Protein AF-Q2UE28-F1 (afdb_monomer_lite)

Sequence (197 aa):
MECALPCVESVFESAHPFQEPNFELSREITLSEAFQKLFEEESSRASSPSTSGSTVAETLAKLTILDTFMLIHLLYAFINTHMTLLATILPKSRVPHSQQLRNSRASSINSAIPEDSTLASIRIALSRWHDHWTRLRSTTSSHDWAAMGFYKNGYHFWLVSQLLITKKESVDVVMRMEVKCEDKLEQLKVLLKDDNE

Structure (mmCIF, N/CA/C/O backbone):
data_AF-Q2UE28-F1
#
_entry.id   AF-Q2UE28-F1
#
loop_
_atom_site.group_PDB
_atom_site.id
_atom_site.type_symbol
_atom_site.label_atom_id
_atom_site.label_alt_id
_atom_site.label_comp_id
_atom_site.label_asym_id
_atom_site.label_entity_id
_atom_site.label_seq_id
_atom_site.pdbx_PDB_ins_code
_atom_site.Cartn_x
_atom_site.Cartn_y
_atom_site.Cartn_z
_atom_site.occupancy
_atom_site.B_iso_or_equiv
_atom_site.auth_seq_id
_atom_site.auth_comp_id
_atom_site.auth_asym_id
_atom_site.auth_atom_id
_atom_site.pdbx_PDB_model_num
ATOM 1 N N . MET A 1 1 ? -27.127 -23.452 36.149 1.00 40.69 1 MET A N 1
ATOM 2 C CA . MET A 1 1 ? -26.887 -22.716 34.893 1.00 40.69 1 MET A CA 1
ATOM 3 C C . MET A 1 1 ? -27.873 -23.261 33.885 1.00 40.69 1 MET A C 1
ATOM 5 O O . MET A 1 1 ? -27.681 -24.369 33.404 1.00 40.69 1 MET A O 1
ATOM 9 N N . GLU A 1 2 ? -28.980 -22.558 33.680 1.00 47.16 2 GLU A N 1
ATOM 10 C CA . GLU A 1 2 ? -29.958 -22.907 32.651 1.00 47.16 2 GLU A CA 1
ATOM 11 C C . GLU A 1 2 ? -29.434 -22.358 31.325 1.00 47.16 2 GLU A C 1
ATOM 13 O O . GLU A 1 2 ? -29.509 -21.163 31.058 1.00 47.16 2 GLU A O 1
ATOM 18 N N . CYS A 1 3 ? -28.807 -23.219 30.527 1.00 53.66 3 CYS A N 1
ATOM 19 C CA . CYS A 1 3 ? -28.441 -22.874 29.161 1.00 53.66 3 CYS A CA 1
ATOM 20 C C . CYS A 1 3 ? -29.710 -22.970 28.311 1.00 53.66 3 CYS A C 1
ATOM 22 O O . CYS A 1 3 ? -30.090 -24.064 27.891 1.00 53.66 3 CYS A O 1
ATOM 24 N N . ALA A 1 4 ? -30.391 -21.840 28.115 1.00 62.81 4 ALA A N 1
ATOM 25 C CA . ALA A 1 4 ? -31.499 -21.750 27.172 1.00 62.81 4 ALA A CA 1
ATOM 26 C C . ALA A 1 4 ? -31.020 -22.156 25.767 1.00 62.81 4 ALA A C 1
ATOM 28 O O . ALA A 1 4 ? -29.890 -21.861 25.370 1.00 62.81 4 ALA A O 1
ATOM 29 N N . LEU A 1 5 ? -31.872 -22.872 25.031 1.00 65.06 5 LEU A N 1
ATOM 30 C CA . LEU A 1 5 ? -31.588 -23.260 23.652 1.00 65.06 5 LEU A CA 1
ATOM 31 C C . LEU A 1 5 ? -31.443 -21.995 22.789 1.00 65.06 5 LEU A C 1
ATOM 33 O O . LEU A 1 5 ? -32.211 -21.054 22.995 1.00 65.06 5 LEU A O 1
ATOM 37 N N . PRO A 1 6 ? -30.498 -21.956 21.832 1.00 59.84 6 PRO A N 1
ATOM 38 C CA . PRO A 1 6 ? -30.327 -20.803 20.955 1.00 59.84 6 PRO A CA 1
ATOM 39 C C . PRO A 1 6 ? -31.641 -20.518 20.215 1.00 59.84 6 PRO A C 1
ATOM 41 O O . PRO A 1 6 ? -32.136 -21.362 19.466 1.00 59.84 6 PRO A O 1
ATOM 44 N N . CYS A 1 7 ? -32.226 -19.350 20.479 1.00 65.25 7 CYS A N 1
ATOM 45 C CA . CYS A 1 7 ? -33.467 -18.884 19.872 1.00 65.25 7 CYS A CA 1
ATOM 46 C C . CYS A 1 7 ? -33.164 -17.845 18.788 1.00 65.25 7 CYS A C 1
ATOM 48 O O . CYS A 1 7 ? -32.073 -17.281 18.727 1.00 65.25 7 CYS A O 1
ATOM 50 N N . VAL A 1 8 ? -34.115 -17.596 17.892 1.00 65.38 8 VAL A N 1
ATOM 51 C CA . VAL A 1 8 ? -33.901 -16.673 16.764 1.00 65.38 8 VAL A CA 1
ATOM 52 C C . VAL A 1 8 ? -33.646 -15.250 17.268 1.00 65.38 8 VAL A C 1
ATOM 54 O O . VAL A 1 8 ? -32.882 -14.504 16.661 1.00 65.38 8 VAL A O 1
ATOM 57 N N . GLU A 1 9 ? -34.217 -14.899 18.421 1.00 64.25 9 GLU A N 1
ATOM 58 C CA . GLU A 1 9 ? -34.002 -13.625 19.099 1.00 64.25 9 GLU A CA 1
ATOM 59 C C . GLU A 1 9 ? -32.542 -13.427 19.531 1.00 64.25 9 GLU A C 1
ATOM 61 O O . GLU A 1 9 ? -32.061 -12.301 19.451 1.00 64.25 9 GLU A O 1
ATOM 66 N N . SER A 1 10 ? -31.778 -14.483 19.850 1.00 64.31 10 SER A N 1
ATOM 67 C CA . SER A 1 10 ? -30.355 -14.334 20.207 1.00 64.31 10 SER A CA 1
ATOM 68 C C . SER A 1 10 ? -29.494 -13.844 19.036 1.00 64.31 10 SER A C 1
ATOM 70 O O . SER A 1 10 ? -28.419 -13.287 19.237 1.00 64.31 10 SER A O 1
ATOM 72 N N . VAL A 1 11 ? -29.952 -14.052 17.794 1.00 63.38 11 VAL A N 1
ATOM 73 C CA . VAL A 1 11 ? -29.315 -13.494 16.590 1.00 63.38 11 VAL A CA 1
ATOM 74 C C . VAL A 1 11 ? -29.575 -11.988 16.500 1.00 63.38 11 VAL A C 1
ATOM 76 O O . VAL A 1 11 ? -28.674 -11.233 16.137 1.00 63.38 11 VAL A O 1
ATOM 79 N N . PHE A 1 12 ? -30.772 -11.537 16.885 1.00 61.38 12 PHE A N 1
ATOM 80 C CA . PHE A 1 12 ? -31.140 -10.117 16.923 1.00 61.38 12 PHE A CA 1
ATOM 81 C C . PHE A 1 12 ? -30.600 -9.377 18.156 1.00 61.38 12 PHE A C 1
ATOM 83 O O . PHE A 1 12 ? -30.440 -8.161 18.103 1.00 61.38 12 PHE A O 1
ATOM 90 N N . GLU A 1 13 ? -30.283 -10.092 19.237 1.00 63.41 13 GLU A N 1
ATOM 91 C CA . GLU A 1 13 ? -29.592 -9.561 20.422 1.00 63.41 13 GLU A CA 1
ATOM 92 C C . GLU A 1 13 ? -28.067 -9.472 20.248 1.00 63.41 13 GLU A C 1
ATOM 94 O O . GLU A 1 13 ? -27.375 -8.947 21.123 1.00 63.41 13 GLU A O 1
ATOM 99 N N . SER A 1 14 ? -27.516 -9.964 19.131 1.00 64.56 14 SER A N 1
ATOM 100 C CA . SER A 1 14 ? -26.097 -9.769 18.839 1.00 64.56 14 SER A CA 1
ATOM 101 C C . SER A 1 14 ? -25.792 -8.277 18.680 1.00 64.56 14 SER A C 1
ATOM 103 O O . SER A 1 14 ? -26.554 -7.538 18.056 1.00 64.56 14 SER A O 1
ATOM 105 N N . ALA A 1 15 ? -24.686 -7.823 19.282 1.00 70.81 15 ALA A N 1
ATOM 106 C CA . ALA A 1 15 ? -24.269 -6.427 19.207 1.00 70.81 15 ALA A CA 1
ATOM 107 C C . ALA A 1 15 ? -24.182 -6.009 17.735 1.00 70.81 15 ALA A C 1
ATOM 109 O O . ALA A 1 15 ? -23.38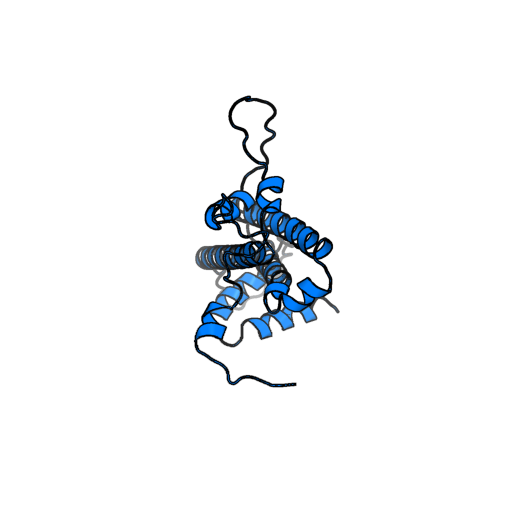0 -6.554 16.970 1.00 70.81 15 ALA A O 1
ATOM 110 N N . HIS A 1 16 ? -25.048 -5.080 17.323 1.00 71.62 16 HIS A N 1
ATOM 111 C CA . HIS A 1 16 ? -25.112 -4.683 15.926 1.00 71.62 16 HIS A CA 1
ATOM 112 C C . HIS A 1 16 ? -23.772 -4.026 15.563 1.00 71.62 16 HIS A C 1
ATOM 114 O O . HIS A 1 16 ? -23.333 -3.138 16.292 1.00 71.62 16 HIS A O 1
ATOM 120 N N . PRO A 1 17 ? -23.148 -4.343 14.415 1.00 65.69 17 PRO A N 1
ATOM 121 C CA . PRO A 1 17 ? -21.873 -3.739 14.004 1.00 65.69 17 PRO A CA 1
ATOM 122 C C . PRO A 1 17 ? -21.853 -2.198 13.943 1.00 65.69 17 PRO A C 1
ATOM 124 O O . PRO A 1 17 ? -20.793 -1.593 13.864 1.00 65.69 17 PRO A O 1
ATOM 127 N N . PHE A 1 18 ? -23.028 -1.557 13.972 1.00 71.12 18 PHE A N 1
ATOM 128 C CA . PHE A 1 18 ? -23.212 -0.102 13.942 1.00 71.12 18 PHE A CA 1
ATOM 129 C C . PHE A 1 18 ? -23.431 0.505 15.338 1.00 71.12 18 PHE A C 1
ATOM 131 O O . PHE A 1 18 ? -23.601 1.712 15.461 1.00 71.12 18 PHE A O 1
ATOM 138 N N . GLN A 1 19 ? -23.466 -0.324 16.384 1.00 74.56 19 GLN A N 1
ATOM 139 C CA . GLN A 1 19 ? -23.589 0.085 17.786 1.00 74.56 19 GLN A CA 1
ATOM 140 C C . GLN A 1 19 ? -22.230 0.176 18.490 1.00 74.56 19 GLN A C 1
ATOM 142 O O . GLN A 1 19 ? -22.189 0.460 19.688 1.00 74.56 19 GLN A O 1
ATOM 147 N N . GLU A 1 20 ? -21.118 -0.062 17.786 1.00 71.94 20 GLU A N 1
ATOM 148 C CA . GLU A 1 20 ? -19.804 0.130 18.390 1.00 71.94 20 GLU A CA 1
ATOM 149 C C . GLU A 1 20 ? -19.609 1.604 18.787 1.00 71.94 20 GLU A C 1
ATOM 151 O O . GLU A 1 20 ? -19.932 2.491 17.993 1.00 71.94 20 GLU A O 1
ATOM 156 N N . PRO A 1 21 ? -19.051 1.898 19.981 1.00 67.88 21 PRO A N 1
ATOM 157 C CA . PRO A 1 21 ? -18.917 3.268 20.488 1.00 67.88 21 PRO A CA 1
ATOM 158 C C . PRO A 1 21 ? -18.173 4.227 19.550 1.00 67.88 21 PRO A C 1
ATOM 160 O O . PRO A 1 21 ? -18.358 5.436 19.638 1.00 67.88 21 PRO A O 1
ATOM 163 N N . ASN A 1 22 ? -17.340 3.680 18.661 1.00 65.94 22 ASN A N 1
ATOM 164 C CA . ASN A 1 22 ? -16.511 4.415 17.710 1.00 65.94 22 ASN A CA 1
ATOM 165 C C . ASN A 1 22 ? -16.916 4.137 16.251 1.00 65.94 22 ASN A C 1
ATOM 167 O O . ASN A 1 22 ? -16.090 4.269 15.347 1.00 65.94 22 ASN A O 1
ATOM 171 N N . PHE A 1 23 ? -18.149 3.682 16.009 1.00 70.31 23 PHE A N 1
ATOM 172 C CA . PHE A 1 23 ? -18.633 3.461 14.653 1.00 70.31 23 PHE A CA 1
ATOM 173 C C . PHE A 1 23 ? -18.763 4.799 13.913 1.00 70.31 23 PHE A C 1
ATOM 175 O O . PHE A 1 23 ? -19.564 5.660 14.277 1.00 70.31 23 PHE A O 1
ATOM 182 N N . GLU A 1 24 ? -17.995 4.953 12.838 1.00 69.50 24 GLU A N 1
ATOM 183 C CA . GLU A 1 24 ? -18.075 6.091 11.928 1.00 69.50 24 GLU A CA 1
ATOM 184 C C . GLU A 1 24 ? -18.633 5.635 10.580 1.00 69.50 24 GLU A C 1
ATOM 186 O O . GLU A 1 24 ? -18.178 4.649 9.998 1.00 69.50 24 GLU A O 1
ATOM 191 N N . LEU A 1 25 ? -19.614 6.378 10.060 1.00 68.31 25 LEU A N 1
ATOM 192 C CA . LEU A 1 25 ? -20.306 6.043 8.812 1.00 68.31 25 LEU A CA 1
ATOM 193 C C . LEU A 1 25 ? -19.399 6.194 7.574 1.00 68.31 25 LEU A C 1
ATOM 195 O O . LEU A 1 25 ? -19.619 5.542 6.557 1.00 68.31 25 LEU A O 1
ATOM 199 N N . SER A 1 26 ? -18.385 7.061 7.656 1.00 69.75 26 SER A N 1
ATOM 200 C CA . SER A 1 26 ? -17.336 7.246 6.651 1.00 69.75 26 SER A CA 1
ATOM 201 C C . SER A 1 26 ? -16.156 8.004 7.261 1.00 69.75 26 SER A C 1
ATOM 203 O O . SER A 1 26 ? -16.357 8.882 8.094 1.00 69.75 26 SER A O 1
ATOM 205 N N . ARG A 1 27 ? -14.933 7.711 6.807 1.00 70.00 27 ARG A N 1
ATOM 206 C CA . ARG A 1 27 ? -13.678 8.302 7.312 1.00 70.00 27 ARG A CA 1
ATOM 207 C C . ARG A 1 27 ? -13.271 9.607 6.615 1.00 70.00 27 ARG A C 1
ATOM 209 O O . ARG A 1 27 ? -12.114 10.006 6.694 1.00 70.00 27 ARG A O 1
ATOM 216 N N . GLU A 1 28 ? -14.200 10.247 5.898 1.00 80.88 28 GLU A N 1
ATOM 217 C CA . GLU A 1 28 ? -13.998 11.483 5.105 1.00 80.88 28 GLU A CA 1
ATOM 218 C C . GLU A 1 28 ? -12.901 11.406 4.024 1.00 80.88 28 GLU A C 1
ATOM 220 O O . GLU A 1 28 ? -12.640 12.396 3.345 1.00 80.88 28 GLU A O 1
ATOM 225 N N . ILE A 1 29 ? -12.262 10.247 3.853 1.00 86.56 29 ILE A N 1
ATOM 226 C CA . ILE A 1 29 ? -11.240 9.995 2.847 1.00 86.56 29 ILE A CA 1
ATOM 227 C C . ILE A 1 29 ? -11.394 8.592 2.272 1.00 86.56 29 ILE A C 1
ATOM 229 O O . ILE A 1 29 ? -11.598 7.608 2.987 1.00 86.56 29 ILE A O 1
ATOM 233 N N . THR A 1 30 ? -11.283 8.500 0.956 1.00 90.31 30 THR A N 1
ATOM 234 C CA . THR A 1 30 ? -11.273 7.240 0.220 1.00 90.31 30 THR A CA 1
ATOM 235 C C . THR A 1 30 ? -9.863 6.656 0.140 1.00 90.31 30 THR A C 1
ATOM 237 O O . THR A 1 30 ? -8.856 7.362 0.195 1.00 90.31 30 THR A O 1
ATOM 240 N N . LEU A 1 31 ? -9.768 5.344 -0.086 1.00 90.25 31 LEU A N 1
ATOM 241 C CA . LEU A 1 31 ? -8.479 4.675 -0.279 1.00 90.25 31 LEU A CA 1
ATOM 242 C C . LEU A 1 31 ? -7.685 5.258 -1.466 1.00 90.25 31 LEU A C 1
ATOM 244 O O . LEU A 1 31 ? -6.461 5.331 -1.409 1.00 90.25 31 LEU A O 1
ATOM 248 N N . SER A 1 32 ? -8.375 5.703 -2.523 1.00 90.81 32 SER A N 1
ATOM 249 C CA . SER A 1 32 ? -7.747 6.339 -3.689 1.00 90.81 32 SER A CA 1
ATOM 250 C C . SER A 1 32 ? -7.113 7.682 -3.333 1.00 90.81 32 SER A C 1
ATOM 252 O O . SER A 1 32 ? -5.981 7.951 -3.728 1.00 90.81 32 SER A O 1
ATOM 254 N N . GLU A 1 33 ? -7.819 8.523 -2.579 1.00 91.69 33 GLU A N 1
ATOM 255 C CA . GLU A 1 33 ? -7.290 9.811 -2.116 1.00 91.69 33 GLU A CA 1
ATOM 256 C C . GLU A 1 33 ? -6.111 9.601 -1.163 1.00 91.69 33 GLU A C 1
ATOM 258 O O . GLU A 1 33 ? -5.069 10.234 -1.320 1.00 91.69 33 GLU A O 1
ATOM 263 N N . ALA A 1 34 ? -6.227 8.652 -0.229 1.00 92.94 34 ALA A N 1
ATOM 264 C CA . ALA A 1 34 ? -5.135 8.289 0.670 1.00 92.94 34 ALA A CA 1
ATOM 265 C C . ALA A 1 34 ? -3.904 7.773 -0.099 1.00 92.94 34 ALA A C 1
ATOM 267 O O . ALA A 1 34 ? -2.770 8.107 0.244 1.00 92.94 34 ALA A O 1
ATOM 268 N N . PHE A 1 35 ? -4.115 7.009 -1.174 1.00 94.69 35 PHE A N 1
ATOM 269 C CA . PHE A 1 35 ? -3.038 6.558 -2.048 1.00 94.69 35 PHE A CA 1
ATOM 270 C C . PHE A 1 35 ? -2.366 7.729 -2.773 1.00 94.69 35 PHE A C 1
ATOM 272 O O . PHE A 1 35 ? -1.143 7.826 -2.750 1.00 94.69 35 PHE A O 1
ATOM 279 N N . GLN A 1 36 ? -3.135 8.654 -3.353 1.00 93.50 36 GLN A N 1
ATOM 280 C CA . GLN A 1 36 ? -2.595 9.848 -4.019 1.00 93.50 36 GLN A CA 1
ATOM 281 C C . GLN A 1 36 ? -1.778 10.722 -3.057 1.00 93.50 36 GLN A C 1
ATOM 283 O O . GLN A 1 36 ? -0.690 11.179 -3.411 1.00 93.50 36 GLN A O 1
ATOM 288 N N . LYS A 1 37 ? -2.243 10.873 -1.812 1.00 92.94 37 LYS A N 1
ATOM 289 C CA . LYS A 1 37 ? -1.559 11.633 -0.753 1.00 92.94 37 LYS A CA 1
ATOM 290 C C . LYS A 1 37 ? -0.148 11.124 -0.453 1.00 92.94 37 LYS A C 1
ATOM 292 O O . LYS A 1 37 ? 0.709 11.921 -0.079 1.00 92.94 37 LYS A O 1
ATOM 297 N N . LEU A 1 38 ? 0.140 9.837 -0.666 1.00 94.06 38 LEU A N 1
ATOM 298 C CA . LEU A 1 38 ? 1.496 9.295 -0.502 1.00 94.06 38 LEU A CA 1
ATOM 299 C C . LEU A 1 38 ? 2.500 9.891 -1.500 1.00 94.06 38 LEU A C 1
ATOM 301 O O . LEU A 1 38 ? 3.688 9.959 -1.185 1.00 94.06 38 LEU A O 1
ATOM 305 N N . PHE A 1 39 ? 2.034 10.362 -2.657 1.00 93.06 39 PHE A N 1
ATOM 306 C CA . PHE A 1 39 ? 2.861 10.911 -3.734 1.00 93.06 39 PHE A CA 1
ATOM 307 C C . PHE A 1 39 ? 2.878 12.446 -3.773 1.00 93.06 39 PHE A C 1
ATOM 309 O O . PHE A 1 39 ? 3.682 13.011 -4.508 1.00 93.06 39 PHE A O 1
ATOM 316 N N . GLU A 1 40 ? 2.032 13.134 -2.998 1.00 89.19 40 GLU A N 1
ATOM 317 C CA . GLU A 1 40 ? 1.964 14.603 -3.012 1.00 89.19 40 GLU A CA 1
ATOM 318 C C . GLU A 1 40 ? 3.269 15.242 -2.530 1.00 89.19 40 GLU A C 1
ATOM 320 O O . GLU A 1 40 ? 3.795 14.883 -1.480 1.00 89.19 40 GLU A O 1
ATOM 325 N N . GLU A 1 41 ? 3.794 16.230 -3.246 1.00 76.69 41 GLU A N 1
ATOM 326 C CA . GLU A 1 41 ? 4.937 16.994 -2.751 1.00 76.69 41 GLU A CA 1
ATOM 327 C C . GLU A 1 41 ? 4.521 17.817 -1.527 1.00 76.69 41 GLU A C 1
ATOM 329 O O . GLU A 1 41 ? 3.498 18.506 -1.539 1.00 76.69 41 GLU A O 1
ATOM 334 N N . GLU A 1 42 ? 5.323 17.761 -0.461 1.00 65.06 42 GLU A N 1
ATOM 335 C CA . GLU A 1 42 ? 5.167 18.624 0.713 1.00 65.06 42 GLU A CA 1
ATOM 336 C C . GLU A 1 42 ? 5.632 20.039 0.331 1.00 65.06 42 GLU A C 1
ATOM 338 O O . GLU A 1 42 ? 6.671 20.530 0.768 1.00 65.06 42 GLU A O 1
ATOM 343 N N . SER A 1 43 ? 4.916 20.676 -0.594 1.00 53.12 43 SER A N 1
ATOM 344 C CA . SER A 1 43 ? 5.157 22.063 -0.957 1.00 53.12 43 SER A CA 1
ATOM 345 C C . SER A 1 43 ? 5.016 22.899 0.310 1.00 53.12 43 SER A C 1
ATOM 347 O O . SER A 1 43 ? 3.996 22.848 1.000 1.00 53.12 43 SER A O 1
ATOM 349 N N . SER A 1 44 ? 6.063 23.652 0.626 1.00 46.78 44 SER A N 1
ATOM 350 C CA . SER A 1 44 ? 6.109 24.655 1.678 1.00 46.78 44 SER A CA 1
ATOM 351 C C . SER A 1 44 ? 4.976 25.669 1.483 1.00 46.78 44 SER A C 1
ATOM 353 O O . SER A 1 44 ? 5.138 26.697 0.828 1.00 46.78 44 SER A O 1
ATOM 355 N N . ARG A 1 45 ? 3.803 25.391 2.068 1.00 50.03 45 ARG A N 1
ATOM 356 C CA . ARG A 1 45 ? 2.623 26.272 2.073 1.00 50.03 45 ARG A CA 1
ATOM 357 C C . ARG A 1 45 ? 2.826 27.487 2.985 1.00 50.03 45 ARG A C 1
ATOM 359 O O . ARG A 1 45 ? 2.071 27.711 3.924 1.00 50.03 45 ARG A O 1
ATOM 366 N N . ALA A 1 46 ? 3.842 28.290 2.695 1.00 42.47 46 ALA A N 1
ATOM 367 C CA . ALA A 1 46 ? 4.072 29.577 3.342 1.00 42.47 46 ALA A CA 1
ATOM 368 C C . ALA A 1 46 ? 3.379 30.750 2.618 1.00 42.47 46 ALA A C 1
ATOM 370 O O . ALA A 1 46 ? 3.542 31.895 3.028 1.00 42.47 46 ALA A O 1
ATOM 371 N N . SER A 1 47 ? 2.604 30.517 1.553 1.00 44.28 47 SER A N 1
ATOM 372 C CA . SER A 1 47 ? 2.104 31.621 0.723 1.00 44.28 47 SER A CA 1
ATOM 373 C C . SER A 1 47 ? 0.747 31.363 0.065 1.00 44.28 47 SER A C 1
ATOM 375 O O . SER A 1 47 ? 0.644 31.447 -1.150 1.00 44.28 47 SER A O 1
ATOM 377 N N . SER A 1 48 ? -0.308 31.070 0.836 1.00 40.69 48 SER A N 1
ATOM 378 C CA . SER A 1 48 ? -1.711 31.388 0.471 1.00 40.69 48 SER A CA 1
ATOM 379 C C . SER A 1 48 ? -2.672 31.062 1.627 1.00 40.69 48 SER A C 1
ATOM 381 O O . SER A 1 48 ? -2.724 29.908 2.049 1.00 40.69 48 SER A O 1
ATOM 383 N N . PRO A 1 49 ? -3.469 32.021 2.137 1.00 50.94 49 PRO A N 1
ATOM 384 C CA . PRO A 1 49 ? -4.511 31.751 3.117 1.00 50.94 49 PRO A CA 1
ATOM 385 C C . PRO A 1 49 ? -5.826 31.457 2.385 1.00 50.94 49 PRO A C 1
ATOM 387 O O . PRO A 1 49 ? -6.634 32.352 2.146 1.00 50.94 49 PRO A O 1
ATOM 390 N N . SER A 1 50 ? -6.043 30.217 1.952 1.00 44.91 50 SER A N 1
ATOM 391 C CA . SER A 1 50 ? -7.387 29.726 1.603 1.00 44.91 50 SER A CA 1
ATOM 392 C C . SER A 1 50 ? -7.374 28.212 1.427 1.00 44.91 50 SER A C 1
ATOM 394 O O . SER A 1 50 ? -6.621 27.672 0.624 1.00 44.91 50 SER A O 1
ATOM 396 N N . THR A 1 51 ? -8.286 27.556 2.141 1.00 44.09 51 THR A N 1
ATOM 397 C CA . THR A 1 51 ? -8.476 26.103 2.281 1.00 44.09 51 THR A CA 1
ATOM 398 C C . THR A 1 51 ? -7.617 25.499 3.387 1.00 44.09 51 THR A C 1
ATOM 400 O O . THR A 1 51 ? -6.395 25.421 3.292 1.00 44.09 51 THR A O 1
ATOM 403 N N . SER A 1 52 ? -8.293 25.051 4.447 1.00 47.47 52 SER A N 1
ATOM 404 C CA . SER A 1 52 ? -7.770 24.189 5.510 1.00 47.47 52 SER A CA 1
ATOM 405 C C . SER A 1 52 ? -7.347 22.842 4.910 1.00 47.47 52 SER A C 1
ATOM 407 O O . SER A 1 52 ? -8.038 21.838 5.047 1.00 47.47 52 SER A O 1
ATOM 409 N N . GLY A 1 53 ? -6.274 22.831 4.122 1.00 55.22 53 GLY A N 1
ATOM 410 C CA . GLY A 1 53 ? -5.808 21.634 3.444 1.00 55.22 53 GLY A CA 1
ATOM 411 C C . GLY A 1 53 ? -5.042 20.779 4.435 1.00 55.22 53 GLY A C 1
ATOM 412 O O . GLY A 1 53 ? -3.905 21.117 4.759 1.00 55.22 53 GLY A O 1
ATOM 413 N N . SER A 1 54 ? -5.660 19.690 4.885 1.00 64.25 54 SER A N 1
ATOM 414 C CA . SER A 1 54 ? -5.027 18.719 5.772 1.00 64.25 54 SER A CA 1
ATOM 415 C C . SER A 1 54 ? -3.666 18.274 5.223 1.00 64.25 54 SER A C 1
ATOM 417 O O . SER A 1 54 ? -3.512 18.065 4.012 1.00 64.25 54 SER A O 1
ATOM 419 N N . THR A 1 55 ? -2.662 18.199 6.097 1.00 83.19 55 THR A N 1
ATOM 420 C CA . THR A 1 55 ? -1.305 17.765 5.728 1.00 83.19 55 THR A CA 1
ATOM 421 C C . THR A 1 55 ? -1.286 16.274 5.374 1.00 83.19 55 THR A C 1
ATOM 423 O O . THR A 1 55 ? -2.187 15.519 5.757 1.00 83.19 55 THR A O 1
ATOM 426 N N . VAL A 1 56 ? -0.252 15.810 4.656 1.00 84.44 56 VAL A N 1
ATOM 427 C CA . VAL A 1 56 ? -0.085 14.369 4.369 1.00 84.44 56 VAL A CA 1
ATOM 428 C C . VAL A 1 56 ? -0.063 13.577 5.680 1.00 84.44 56 VAL A C 1
ATOM 430 O O . VAL A 1 56 ? -0.727 12.551 5.803 1.00 84.44 56 VAL A O 1
ATOM 433 N N . ALA A 1 57 ? 0.634 14.093 6.696 1.00 84.75 57 ALA A N 1
ATOM 434 C CA . ALA A 1 57 ? 0.730 13.463 8.009 1.00 84.75 57 ALA A CA 1
ATOM 435 C C . ALA A 1 57 ? -0.621 13.357 8.736 1.00 84.75 57 ALA A C 1
ATOM 437 O O . ALA A 1 57 ? -0.912 12.303 9.301 1.00 84.75 57 ALA A O 1
ATOM 438 N N . GLU A 1 58 ? -1.443 14.409 8.719 1.00 86.12 58 GLU A N 1
ATOM 439 C CA . GLU A 1 58 ? -2.793 14.390 9.303 1.00 86.12 58 GLU A CA 1
ATOM 440 C C . GLU A 1 58 ? -3.715 13.413 8.582 1.00 86.12 58 GLU A C 1
ATOM 442 O O . GLU A 1 58 ? -4.468 12.679 9.218 1.00 86.12 58 GLU A O 1
ATOM 447 N N . THR A 1 59 ? -3.628 13.379 7.253 1.00 86.50 59 THR A N 1
ATOM 448 C CA . THR A 1 59 ? -4.419 12.463 6.438 1.00 86.50 59 THR A CA 1
ATOM 449 C C . THR A 1 59 ? -4.073 11.013 6.763 1.00 86.50 59 THR A C 1
ATOM 451 O O . THR A 1 59 ? -4.961 10.207 7.035 1.00 86.50 59 THR A O 1
ATOM 454 N N . LEU A 1 60 ? -2.776 10.689 6.800 1.00 88.38 60 LEU A N 1
ATOM 455 C CA . LEU A 1 60 ? -2.310 9.359 7.179 1.00 88.38 60 LEU A CA 1
ATOM 456 C C . LEU A 1 60 ? -2.698 9.028 8.626 1.00 88.38 60 LEU A C 1
ATOM 458 O O . LEU A 1 60 ? -3.091 7.905 8.899 1.00 88.38 60 LEU A O 1
ATOM 462 N N . ALA A 1 61 ? -2.678 9.989 9.554 1.00 88.25 61 ALA A N 1
ATOM 463 C CA . ALA A 1 61 ? -3.048 9.751 10.952 1.00 88.25 61 ALA A CA 1
ATOM 464 C C . ALA A 1 61 ? -4.497 9.260 11.156 1.00 88.25 61 ALA A C 1
ATOM 466 O O . ALA A 1 61 ? -4.768 8.633 12.178 1.00 88.25 61 ALA A O 1
ATOM 467 N N . LYS A 1 62 ? -5.408 9.500 10.201 1.00 87.81 62 LYS A N 1
ATOM 468 C CA . LYS A 1 62 ? -6.788 8.978 10.231 1.00 87.81 62 LYS A CA 1
ATOM 469 C C . LYS A 1 62 ? -6.890 7.495 9.825 1.00 87.81 62 LYS A C 1
ATOM 471 O O . LYS A 1 62 ? -7.931 6.867 10.025 1.00 87.81 62 LYS A O 1
ATOM 476 N N . LEU A 1 63 ? -5.839 6.924 9.237 1.00 89.38 63 LEU A N 1
ATOM 477 C CA . LEU A 1 63 ? -5.859 5.575 8.678 1.00 89.38 63 LEU A CA 1
ATOM 478 C C . LEU A 1 63 ? -5.697 4.502 9.759 1.00 89.38 63 LEU A C 1
ATOM 480 O O . LEU A 1 63 ? -4.893 4.621 10.682 1.00 89.38 63 LEU A O 1
ATOM 484 N N . THR A 1 64 ? -6.447 3.408 9.625 1.00 89.69 64 THR A N 1
ATOM 485 C CA . THR A 1 64 ? -6.235 2.199 10.432 1.00 89.69 64 THR A CA 1
ATOM 486 C C . THR A 1 64 ? -5.071 1.360 9.917 1.00 89.69 64 THR A C 1
ATOM 488 O O . THR A 1 64 ? -4.527 1.572 8.830 1.00 89.69 64 THR A O 1
ATOM 491 N N . ILE A 1 65 ? -4.742 0.315 10.682 1.00 90.12 65 ILE A N 1
ATOM 492 C CA . ILE A 1 65 ? -3.887 -0.784 10.229 1.00 90.12 65 ILE A CA 1
ATOM 493 C C . ILE A 1 65 ? -4.431 -1.422 8.944 1.00 90.12 65 ILE A C 1
ATOM 495 O O . ILE A 1 65 ? -3.638 -1.690 8.047 1.00 90.12 65 ILE A O 1
ATOM 499 N N . LEU A 1 66 ? -5.749 -1.634 8.824 1.00 90.25 66 LEU A N 1
ATOM 500 C CA . LEU A 1 66 ? -6.352 -2.195 7.610 1.00 90.25 66 LEU A CA 1
ATOM 501 C C . LEU A 1 66 ? -6.167 -1.252 6.416 1.00 90.25 66 LEU A C 1
ATOM 503 O O . LEU A 1 66 ? -5.695 -1.685 5.369 1.00 90.25 66 LEU A O 1
ATOM 507 N N . ASP A 1 67 ? -6.480 0.032 6.581 1.00 92.25 67 ASP A N 1
ATOM 508 C CA . ASP A 1 67 ? -6.330 1.027 5.512 1.00 92.25 67 ASP A CA 1
ATOM 509 C C . ASP A 1 67 ? -4.870 1.099 5.043 1.00 92.25 67 ASP A C 1
ATOM 511 O O . ASP A 1 67 ? -4.567 1.001 3.854 1.00 92.25 67 ASP A O 1
ATOM 515 N N . THR A 1 68 ? -3.941 1.174 5.996 1.00 93.94 68 THR A N 1
ATOM 516 C CA . THR A 1 68 ? -2.502 1.200 5.719 1.00 93.94 68 THR A CA 1
ATOM 517 C C . THR A 1 68 ? -2.033 -0.101 5.067 1.00 93.94 68 THR A C 1
ATOM 519 O O . THR A 1 68 ? -1.220 -0.074 4.142 1.00 93.94 68 THR A O 1
ATOM 522 N N . PHE A 1 69 ? -2.574 -1.250 5.475 1.00 94.19 69 PHE A N 1
ATOM 523 C CA . PHE A 1 69 ? -2.313 -2.529 4.820 1.00 94.19 69 PHE A CA 1
ATOM 524 C C . PHE A 1 69 ? -2.809 -2.537 3.365 1.00 94.19 69 PHE A C 1
ATOM 526 O O . PHE A 1 69 ? -2.087 -2.980 2.471 1.00 94.19 69 PHE A O 1
ATOM 533 N N . MET A 1 70 ? -3.994 -1.996 3.087 1.00 94.25 70 MET A N 1
ATOM 534 C CA . MET A 1 70 ? -4.504 -1.867 1.719 1.00 94.25 70 MET A CA 1
ATOM 535 C C . MET A 1 70 ? -3.622 -0.939 0.874 1.00 94.25 70 MET A C 1
ATOM 537 O O . MET A 1 70 ? -3.312 -1.260 -0.275 1.00 94.25 70 MET A O 1
ATOM 541 N N . LEU A 1 71 ? -3.136 0.166 1.449 1.00 96.25 71 LEU A N 1
ATOM 542 C CA . LEU A 1 71 ? -2.235 1.091 0.758 1.00 96.25 71 LEU A CA 1
ATOM 543 C C . LEU A 1 71 ? -0.920 0.436 0.325 1.00 96.25 71 LEU A C 1
ATOM 545 O O . LEU A 1 71 ? -0.471 0.701 -0.789 1.00 96.25 71 LEU A O 1
ATOM 549 N N . ILE A 1 72 ? -0.316 -0.444 1.136 1.00 95.81 72 ILE A N 1
ATOM 550 C CA . ILE A 1 72 ? 0.917 -1.124 0.699 1.00 95.81 72 ILE A CA 1
ATOM 551 C C . ILE A 1 72 ? 0.667 -2.132 -0.417 1.00 95.81 72 ILE A C 1
ATOM 553 O O . ILE A 1 72 ? 1.530 -2.314 -1.269 1.00 95.81 72 ILE A O 1
ATOM 557 N N . HIS A 1 73 ? -0.518 -2.742 -0.470 1.00 92.50 73 HIS A N 1
ATOM 558 C CA . HIS A 1 73 ? -0.884 -3.629 -1.577 1.00 92.50 73 HIS A CA 1
ATOM 559 C C . HIS A 1 73 ? -1.047 -2.847 -2.877 1.00 92.50 73 HIS A C 1
ATOM 561 O O . HIS A 1 73 ? -0.549 -3.277 -3.918 1.00 92.50 73 HIS A O 1
ATOM 567 N N . LEU A 1 74 ? -1.688 -1.676 -2.812 1.00 95.38 74 LEU A N 1
ATOM 568 C CA . LEU A 1 74 ? -1.793 -0.772 -3.955 1.00 95.38 74 LEU A CA 1
ATOM 569 C C . LEU A 1 74 ? -0.417 -0.269 -4.402 1.00 95.38 74 LEU A C 1
ATOM 571 O O . LEU A 1 74 ? -0.129 -0.290 -5.597 1.00 95.38 74 LEU A O 1
ATOM 575 N N . LEU A 1 75 ? 0.453 0.118 -3.461 1.00 94.94 75 LEU A N 1
ATOM 576 C CA . LEU A 1 75 ? 1.830 0.523 -3.763 1.00 94.94 75 LEU A CA 1
ATOM 577 C C . LEU A 1 75 ? 2.602 -0.611 -4.430 1.00 94.94 75 LEU A C 1
ATOM 579 O O . LEU A 1 75 ? 3.210 -0.396 -5.472 1.00 94.94 75 LEU A O 1
ATOM 583 N N . TYR A 1 76 ? 2.540 -1.819 -3.875 1.00 91.88 76 TYR A N 1
ATOM 584 C CA . TYR A 1 76 ? 3.194 -2.991 -4.445 1.00 91.88 76 TYR A CA 1
ATOM 585 C C . TYR A 1 76 ? 2.702 -3.277 -5.869 1.00 91.88 76 TYR A C 1
ATOM 587 O O . TYR A 1 76 ? 3.517 -3.464 -6.769 1.00 91.88 76 TYR A O 1
ATOM 595 N N . ALA A 1 77 ? 1.387 -3.264 -6.107 1.00 91.25 77 ALA A N 1
ATOM 596 C CA . ALA A 1 77 ? 0.818 -3.488 -7.436 1.00 91.25 77 ALA A CA 1
ATOM 597 C C . ALA A 1 77 ? 1.238 -2.398 -8.438 1.00 91.25 77 ALA A C 1
ATOM 599 O O . ALA A 1 77 ? 1.602 -2.708 -9.577 1.00 91.25 77 ALA A O 1
ATOM 600 N N . PHE A 1 78 ? 1.233 -1.133 -8.008 1.00 92.62 78 PHE A N 1
ATOM 601 C CA . PHE A 1 78 ? 1.687 0.004 -8.807 1.00 92.62 78 PHE A CA 1
ATOM 602 C C . PHE A 1 78 ? 3.168 -0.122 -9.180 1.00 92.62 78 PHE A C 1
ATOM 604 O O . PHE A 1 78 ? 3.513 -0.033 -10.357 1.00 92.62 78 PHE A O 1
ATOM 611 N N . ILE A 1 79 ? 4.026 -0.411 -8.200 1.00 90.94 79 ILE A N 1
ATOM 612 C CA . ILE A 1 79 ? 5.464 -0.632 -8.392 1.00 90.94 79 ILE A CA 1
ATOM 613 C C . ILE A 1 79 ? 5.697 -1.808 -9.327 1.00 90.94 79 ILE A C 1
ATOM 615 O O . ILE A 1 79 ? 6.435 -1.682 -10.295 1.00 90.94 79 ILE A O 1
ATOM 619 N N . ASN A 1 80 ? 5.047 -2.944 -9.081 1.00 86.50 80 ASN A N 1
ATOM 620 C CA . ASN A 1 80 ? 5.212 -4.128 -9.911 1.00 86.50 80 ASN A CA 1
ATOM 621 C C . ASN A 1 80 ? 4.827 -3.841 -11.371 1.00 86.50 80 ASN A C 1
ATOM 623 O O . ASN A 1 80 ? 5.534 -4.256 -12.286 1.00 86.50 80 ASN A O 1
ATOM 627 N N . THR A 1 81 ? 3.760 -3.070 -11.594 1.00 87.94 81 THR A N 1
ATOM 628 C CA . THR A 1 81 ? 3.344 -2.630 -12.935 1.00 87.94 81 THR A CA 1
ATOM 629 C C . THR A 1 81 ? 4.375 -1.691 -13.568 1.00 87.94 81 THR A C 1
ATOM 631 O O . THR A 1 81 ? 4.775 -1.912 -14.710 1.00 87.94 81 THR A O 1
ATOM 634 N N . HIS A 1 82 ? 4.848 -0.675 -12.837 1.00 87.38 82 HIS A N 1
ATOM 635 C CA . HIS A 1 82 ? 5.867 0.271 -13.317 1.00 87.38 82 HIS A CA 1
ATOM 636 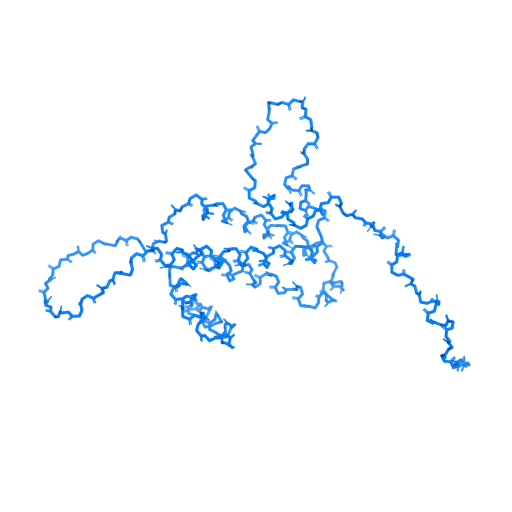C C . HIS A 1 82 ? 7.175 -0.441 -13.673 1.00 87.38 82 HIS A C 1
ATOM 638 O O . HIS A 1 82 ? 7.683 -0.269 -14.779 1.00 87.38 82 HIS A O 1
ATOM 644 N N . MET A 1 83 ? 7.659 -1.322 -12.798 1.00 83.69 83 MET A N 1
ATOM 645 C CA . MET A 1 83 ? 8.872 -2.102 -13.035 1.00 83.69 83 MET A CA 1
ATOM 646 C C . MET A 1 83 ? 8.710 -3.060 -14.217 1.00 83.69 83 MET A C 1
ATOM 648 O O . MET A 1 83 ? 9.631 -3.166 -15.021 1.00 83.69 83 MET A O 1
ATOM 652 N N . THR A 1 84 ? 7.548 -3.702 -14.383 1.00 82.50 84 THR A N 1
ATOM 653 C CA . THR A 1 84 ? 7.257 -4.561 -15.548 1.00 82.50 84 THR A CA 1
ATOM 654 C C . THR A 1 84 ? 7.287 -3.757 -16.849 1.00 82.50 84 THR A C 1
ATOM 656 O O . THR A 1 84 ? 7.931 -4.164 -17.816 1.00 82.50 84 THR A O 1
ATOM 659 N N . LEU A 1 85 ? 6.664 -2.575 -16.873 1.00 82.12 85 LEU A N 1
ATOM 660 C CA . LEU A 1 85 ? 6.690 -1.687 -18.038 1.00 82.12 85 LEU A CA 1
ATOM 661 C C . LEU A 1 85 ? 8.112 -1.216 -18.357 1.00 82.12 85 LEU A C 1
ATOM 663 O O . LEU A 1 85 ? 8.545 -1.344 -19.504 1.00 82.12 85 LEU A O 1
ATOM 667 N N . LEU A 1 86 ? 8.870 -0.757 -17.356 1.00 78.75 86 LEU A N 1
ATOM 668 C CA . LEU A 1 86 ? 10.282 -0.403 -17.528 1.00 78.75 86 LEU A CA 1
ATOM 669 C C . LEU A 1 86 ? 11.077 -1.567 -18.121 1.00 78.75 86 LEU A C 1
ATOM 671 O O . LEU A 1 86 ? 11.845 -1.375 -19.061 1.00 78.75 86 LEU A O 1
ATOM 675 N N . ALA A 1 87 ? 10.845 -2.783 -17.634 1.00 74.12 87 ALA A N 1
ATOM 676 C CA . ALA A 1 87 ? 11.495 -3.987 -18.126 1.00 74.12 87 ALA A CA 1
ATOM 677 C C . ALA A 1 87 ? 11.214 -4.229 -19.625 1.00 74.12 87 ALA A C 1
ATOM 679 O O . ALA A 1 87 ? 12.116 -4.619 -20.367 1.00 74.12 87 ALA A O 1
ATOM 680 N N . THR A 1 88 ? 9.986 -3.978 -20.093 1.00 73.19 88 THR A N 1
ATOM 681 C CA . THR A 1 88 ? 9.628 -4.122 -21.520 1.00 73.19 88 THR A CA 1
ATOM 682 C C . THR A 1 88 ? 10.224 -3.037 -22.419 1.00 73.19 88 THR A C 1
ATOM 684 O O . THR A 1 88 ? 10.482 -3.297 -23.595 1.00 73.19 88 THR A O 1
ATOM 687 N N . ILE A 1 89 ? 10.449 -1.836 -21.881 1.00 71.56 89 ILE A N 1
ATOM 688 C CA . ILE A 1 89 ? 10.928 -0.669 -22.635 1.00 71.56 89 ILE A CA 1
ATOM 689 C C . ILE A 1 89 ? 12.461 -0.620 -22.665 1.00 71.56 89 ILE A C 1
ATOM 691 O O . ILE A 1 89 ? 13.038 -0.198 -23.670 1.00 71.56 89 ILE A O 1
ATOM 695 N N . LEU A 1 90 ? 13.140 -1.065 -21.601 1.00 64.56 90 LEU A N 1
ATOM 696 C CA . LEU A 1 90 ? 14.597 -1.145 -21.585 1.00 64.56 90 LEU A CA 1
ATOM 697 C C . LEU A 1 90 ? 15.057 -2.195 -22.611 1.00 64.56 90 LEU A C 1
ATOM 699 O O . LEU A 1 90 ? 14.704 -3.372 -22.490 1.00 64.56 90 LEU A O 1
ATOM 703 N N . PRO A 1 91 ? 15.883 -1.822 -23.608 1.00 54.19 91 PRO A N 1
ATOM 704 C CA . PRO A 1 91 ? 16.430 -2.788 -24.541 1.00 54.19 91 PRO A CA 1
ATOM 705 C C . PRO A 1 91 ? 17.215 -3.831 -23.748 1.00 54.19 91 PRO A C 1
ATOM 707 O O . PRO A 1 91 ? 18.250 -3.517 -23.154 1.00 54.19 91 PRO A O 1
ATOM 710 N N . LYS A 1 92 ? 16.745 -5.086 -23.751 1.00 52.53 92 LYS A N 1
ATOM 711 C CA . LYS A 1 92 ? 17.597 -6.234 -23.428 1.00 52.53 92 LYS A CA 1
ATOM 712 C C . LYS A 1 92 ? 18.845 -6.057 -24.278 1.00 52.53 92 LYS A C 1
ATOM 714 O O . LYS A 1 92 ? 18.762 -6.170 -25.502 1.00 52.53 92 LYS A O 1
ATOM 719 N N . SER A 1 93 ? 19.977 -5.750 -23.645 1.00 43.88 93 SER A N 1
ATOM 720 C CA . SER A 1 93 ? 21.278 -5.879 -24.286 1.00 43.88 93 SER A CA 1
ATOM 721 C C . SER A 1 93 ? 21.368 -7.338 -24.712 1.00 43.88 93 SER A C 1
ATOM 7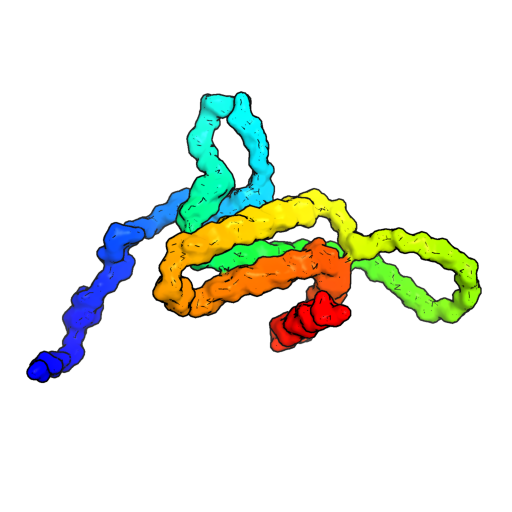23 O O . SER A 1 93 ? 21.605 -8.230 -23.897 1.00 43.88 93 SER A O 1
ATOM 725 N N . ARG A 1 94 ? 21.002 -7.604 -25.970 1.00 40.78 94 ARG A N 1
ATOM 726 C CA . ARG A 1 94 ? 21.139 -8.913 -26.585 1.00 40.78 94 ARG A CA 1
ATOM 727 C C . ARG A 1 94 ? 22.625 -9.177 -26.544 1.00 40.78 94 ARG A C 1
ATOM 729 O O . ARG A 1 94 ? 23.363 -8.556 -27.298 1.00 40.78 94 ARG A O 1
ATOM 736 N N . VAL A 1 95 ? 23.048 -10.061 -25.651 1.00 41.56 95 VAL A N 1
ATOM 737 C CA . VAL A 1 95 ? 24.381 -10.641 -25.713 1.00 41.56 95 VAL A CA 1
ATOM 738 C C . VAL A 1 95 ? 24.479 -11.287 -27.095 1.00 41.56 95 VAL A C 1
ATOM 740 O O . VAL A 1 95 ? 23.740 -12.243 -27.356 1.00 41.56 95 VAL A O 1
ATOM 743 N N . PRO A 1 96 ? 25.316 -10.788 -28.022 1.00 40.53 96 PRO A N 1
ATOM 744 C CA . PRO A 1 96 ? 25.626 -11.553 -29.205 1.00 40.53 96 PRO A CA 1
ATOM 745 C C . PRO A 1 96 ? 26.496 -12.694 -28.700 1.00 40.53 96 PRO A C 1
ATOM 747 O O . PRO A 1 96 ? 27.596 -12.485 -28.189 1.00 40.53 96 PRO A O 1
ATOM 750 N N . HIS A 1 97 ? 25.983 -13.912 -28.800 1.00 41.94 97 HIS A N 1
ATOM 751 C CA . HIS A 1 97 ? 26.799 -15.103 -28.672 1.00 41.94 97 HIS A CA 1
ATOM 752 C C . HIS A 1 97 ? 27.726 -15.166 -29.895 1.00 41.94 97 HIS A C 1
ATOM 754 O O . HIS A 1 97 ? 27.457 -15.869 -30.863 1.00 41.94 97 HIS A O 1
ATOM 760 N N . SER A 1 98 ? 28.796 -14.375 -29.886 1.00 43.12 98 SER A N 1
ATOM 761 C CA . SER A 1 98 ? 29.937 -14.573 -30.769 1.00 43.12 98 SER A CA 1
ATOM 762 C C . SER A 1 98 ? 31.212 -14.355 -29.973 1.00 43.12 98 SER A C 1
ATOM 764 O O . SER A 1 98 ? 31.502 -13.259 -29.496 1.00 43.12 98 SER A O 1
ATOM 766 N N . GLN A 1 99 ? 31.954 -15.444 -29.833 1.00 47.28 99 GLN A N 1
ATOM 767 C CA . GLN A 1 99 ? 33.349 -15.479 -29.432 1.00 47.28 99 GLN A CA 1
ATOM 768 C C . GLN A 1 99 ? 34.128 -14.326 -30.082 1.00 47.28 99 GLN A C 1
ATOM 770 O O . GLN A 1 99 ? 34.119 -14.227 -31.304 1.00 47.28 99 GLN A O 1
ATOM 775 N N . GLN A 1 100 ? 34.838 -13.511 -29.298 1.00 38.50 100 GLN A N 1
ATOM 776 C CA . GLN A 1 100 ? 36.233 -13.155 -29.584 1.00 38.50 100 GLN A CA 1
ATOM 777 C C . GLN A 1 100 ? 36.838 -12.264 -28.496 1.00 38.50 100 GLN A C 1
ATOM 779 O O . GLN A 1 100 ? 36.245 -11.303 -28.016 1.00 38.50 100 GLN A O 1
ATOM 784 N N . LEU A 1 101 ? 38.065 -12.634 -28.130 1.00 47.25 101 LEU A N 1
ATOM 785 C CA . LEU A 1 101 ? 38.965 -11.935 -27.230 1.00 47.25 101 LEU A CA 1
ATOM 786 C C . LEU A 1 101 ? 39.092 -10.449 -27.587 1.00 47.25 101 LEU A C 1
ATOM 788 O O . LEU A 1 101 ? 39.406 -10.136 -28.735 1.00 47.25 101 LEU A O 1
ATOM 792 N N . ARG A 1 102 ? 39.044 -9.566 -26.581 1.00 36.62 102 ARG A N 1
ATOM 793 C CA . ARG A 1 102 ? 40.042 -8.493 -26.426 1.00 36.62 102 ARG A CA 1
ATOM 794 C C . ARG A 1 102 ? 39.897 -7.726 -25.114 1.00 36.62 102 ARG A C 1
ATOM 796 O O . ARG A 1 102 ? 38.838 -7.221 -24.768 1.00 36.62 102 ARG A O 1
ATOM 803 N N . ASN A 1 103 ? 41.036 -7.611 -24.435 1.00 45.72 103 ASN A N 1
ATOM 804 C CA . ASN A 1 103 ? 41.293 -6.728 -23.307 1.00 45.72 103 ASN A CA 1
ATOM 805 C C . ASN A 1 103 ? 40.829 -5.298 -23.599 1.00 45.72 103 ASN A C 1
ATOM 807 O O . ASN A 1 103 ? 41.325 -4.672 -24.536 1.00 45.72 103 ASN A O 1
ATOM 811 N N . SER A 1 104 ? 39.960 -4.753 -22.755 1.00 38.19 104 SER A N 1
ATOM 812 C CA . SER A 1 104 ? 39.818 -3.314 -22.529 1.00 38.19 104 SER A CA 1
ATOM 813 C C . SER A 1 104 ? 39.170 -3.108 -21.167 1.00 38.19 104 SER A C 1
ATOM 815 O O . SER A 1 104 ? 38.160 -3.726 -20.848 1.00 38.19 104 SER A O 1
ATOM 817 N N . ARG A 1 105 ? 39.819 -2.282 -20.345 1.00 43.66 105 ARG A N 1
ATOM 818 C CA . ARG A 1 105 ? 39.418 -1.910 -18.987 1.00 43.66 105 ARG A CA 1
ATOM 819 C C . ARG A 1 105 ? 37.998 -1.338 -19.021 1.00 43.66 105 ARG A C 1
ATOM 821 O O . ARG A 1 105 ? 37.814 -0.189 -19.407 1.00 43.66 105 ARG A O 1
ATOM 828 N N . ALA A 1 106 ? 37.009 -2.147 -18.656 1.00 37.34 106 ALA A N 1
ATOM 829 C CA . ALA A 1 106 ? 35.637 -1.694 -18.516 1.00 37.34 106 ALA A CA 1
ATOM 830 C C . ALA A 1 106 ? 35.534 -0.929 -17.197 1.00 37.34 106 ALA A C 1
ATOM 832 O O . ALA A 1 106 ? 35.714 -1.500 -16.120 1.00 37.34 106 ALA A O 1
ATOM 833 N N . SER A 1 107 ? 35.306 0.380 -17.287 1.00 36.44 107 SER A N 1
ATOM 834 C CA . SER A 1 107 ? 34.928 1.167 -16.127 1.00 36.44 107 SER A CA 1
ATOM 835 C C . SER A 1 107 ? 33.645 0.577 -15.549 1.00 36.44 107 SER A C 1
ATOM 837 O O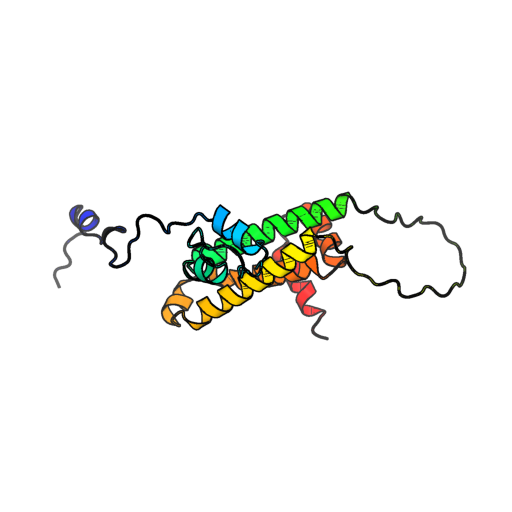 . SER A 1 107 ? 32.725 0.235 -16.291 1.00 36.44 107 SER A O 1
ATOM 839 N N . SER A 1 108 ? 33.598 0.472 -14.226 1.00 37.38 108 SER A N 1
ATOM 840 C CA . SER A 1 108 ? 32.395 0.203 -13.444 1.00 37.38 108 SER A CA 1
ATOM 841 C C . SER A 1 108 ? 31.343 1.274 -13.755 1.00 37.38 108 SER A C 1
ATOM 843 O O . SER A 1 108 ? 31.284 2.308 -13.093 1.00 37.38 108 SER A O 1
ATOM 845 N N . ILE A 1 109 ? 30.556 1.077 -14.814 1.00 42.81 109 ILE A N 1
ATOM 846 C CA . ILE A 1 109 ? 29.371 1.884 -15.092 1.00 42.81 109 ILE A CA 1
ATOM 847 C C . ILE A 1 109 ? 28.274 1.318 -14.197 1.00 42.81 109 ILE A C 1
ATOM 849 O O . ILE A 1 109 ? 27.818 0.192 -14.382 1.00 42.81 109 ILE A O 1
ATOM 853 N N . ASN A 1 110 ? 27.948 2.109 -13.181 1.00 41.53 110 ASN A N 1
ATOM 854 C CA . ASN A 1 110 ? 27.051 1.811 -12.077 1.00 41.53 110 ASN A CA 1
ATOM 855 C C . ASN A 1 110 ? 25.783 1.051 -12.503 1.00 41.53 110 ASN A C 1
ATOM 857 O O . ASN A 1 110 ? 25.064 1.442 -13.419 1.00 41.53 110 ASN A O 1
ATOM 861 N N . SER A 1 111 ? 25.511 -0.025 -11.772 1.00 46.78 111 SER A N 1
ATOM 862 C CA . SER A 1 111 ? 24.435 -1.012 -11.917 1.00 46.78 111 SER A CA 1
ATOM 863 C C . SER A 1 111 ? 23.022 -0.502 -11.580 1.00 46.78 111 SER A C 1
ATOM 865 O O . SER A 1 111 ? 22.115 -1.310 -11.382 1.00 46.78 111 SER A O 1
ATOM 867 N N . ALA A 1 112 ? 22.807 0.812 -11.516 1.00 56.00 112 ALA A N 1
ATOM 868 C CA . ALA A 1 112 ? 21.549 1.398 -11.063 1.00 56.00 112 ALA A CA 1
ATOM 869 C C . ALA A 1 112 ? 20.442 1.318 -12.134 1.00 56.00 112 ALA A C 1
ATOM 871 O O . ALA A 1 112 ? 20.700 1.449 -13.334 1.00 56.00 112 ALA A O 1
ATOM 872 N N . ILE A 1 113 ? 19.197 1.104 -11.692 1.00 56.16 113 ILE A N 1
ATOM 873 C CA . ILE A 1 113 ? 17.989 1.324 -12.506 1.00 56.16 113 ILE A CA 1
ATOM 874 C C . ILE A 1 113 ? 17.991 2.801 -12.949 1.00 56.16 113 ILE A C 1
ATOM 876 O O . ILE A 1 113 ? 18.352 3.650 -12.130 1.00 56.16 113 ILE A O 1
ATOM 880 N N . PRO A 1 114 ? 17.630 3.136 -14.205 1.00 63.16 114 PRO A N 1
ATOM 881 C CA . PRO A 1 114 ? 17.515 4.531 -14.623 1.00 63.16 114 PRO A CA 1
ATOM 882 C C . PRO A 1 114 ? 16.565 5.277 -13.681 1.00 63.16 114 PRO A C 1
ATOM 884 O O . PRO A 1 114 ? 15.413 4.875 -13.536 1.00 63.16 114 PRO A O 1
ATOM 887 N N . GLU A 1 115 ? 17.043 6.327 -13.012 1.00 65.19 115 GLU A N 1
ATOM 888 C CA . GLU A 1 115 ? 16.167 7.144 -12.173 1.00 65.19 115 GLU A CA 1
ATOM 889 C C . GLU A 1 115 ? 15.230 7.960 -13.073 1.00 65.19 115 GLU A C 1
ATOM 891 O O . GLU A 1 115 ? 15.674 8.843 -13.808 1.00 65.19 115 GLU A O 1
ATOM 896 N N . ASP A 1 116 ? 13.935 7.643 -13.034 1.00 74.19 116 ASP A N 1
ATOM 897 C CA . ASP A 1 116 ? 12.867 8.482 -13.572 1.00 74.19 116 ASP A CA 1
ATOM 898 C C . ASP A 1 116 ? 12.147 9.219 -12.424 1.00 74.19 116 ASP A C 1
ATOM 900 O O . ASP A 1 116 ? 12.260 8.863 -11.245 1.00 74.19 116 ASP A O 1
ATOM 904 N N . SER A 1 117 ? 11.417 10.291 -12.750 1.00 82.25 117 SER A N 1
ATOM 905 C CA . SER A 1 117 ? 10.672 11.075 -11.752 1.00 82.25 117 SER A CA 1
ATOM 906 C C . SER A 1 117 ? 9.669 10.216 -10.975 1.00 82.25 117 SER A C 1
ATOM 908 O O . SER A 1 117 ? 9.412 10.468 -9.802 1.00 82.25 117 SER A O 1
ATOM 910 N N . THR A 1 118 ? 9.136 9.168 -11.608 1.00 88.31 118 THR A N 1
ATOM 911 C CA . THR A 1 118 ? 8.190 8.233 -10.996 1.00 88.31 118 THR A CA 1
ATOM 912 C C . THR A 1 118 ? 8.844 7.393 -9.902 1.00 88.31 118 THR A C 1
ATOM 914 O O . THR A 1 118 ? 8.268 7.258 -8.824 1.00 88.31 118 THR A O 1
ATOM 917 N N . LEU A 1 119 ? 10.053 6.876 -10.116 1.00 88.00 119 LEU A N 1
ATOM 918 C CA . LEU A 1 119 ? 10.786 6.070 -9.143 1.00 88.00 119 LEU A CA 1
ATOM 919 C C . LEU A 1 119 ? 11.207 6.906 -7.929 1.00 88.00 119 LEU A C 1
ATOM 921 O O . LEU A 1 119 ? 11.133 6.422 -6.797 1.00 88.00 119 LEU A O 1
ATOM 925 N N . ALA A 1 120 ? 11.549 8.182 -8.133 1.00 89.25 120 ALA A N 1
ATOM 926 C CA . ALA A 1 120 ? 11.757 9.127 -7.036 1.00 89.25 120 ALA A CA 1
ATOM 927 C C . ALA A 1 120 ? 10.478 9.309 -6.194 1.00 89.25 120 ALA A C 1
ATOM 929 O O . ALA A 1 120 ? 10.520 9.161 -4.969 1.00 89.25 120 ALA A O 1
ATOM 930 N N . SER A 1 121 ? 9.323 9.536 -6.832 1.00 91.88 121 SER A N 1
ATOM 931 C CA . SER A 1 121 ? 8.037 9.646 -6.127 1.00 91.88 121 SER A CA 1
ATOM 932 C C . SER A 1 121 ? 7.634 8.342 -5.421 1.00 91.88 121 SER A C 1
ATOM 934 O O . SER A 1 121 ? 7.119 8.387 -4.305 1.00 91.88 121 SER A O 1
ATOM 936 N N . ILE A 1 122 ? 7.921 7.176 -6.011 1.00 93.56 122 ILE A N 1
ATOM 937 C CA . ILE A 1 122 ? 7.701 5.860 -5.388 1.00 93.56 122 ILE A CA 1
ATOM 938 C C . ILE A 1 122 ? 8.521 5.714 -4.101 1.00 93.56 122 ILE A C 1
ATOM 940 O O . ILE A 1 122 ? 7.988 5.258 -3.086 1.00 93.56 122 ILE A O 1
ATOM 944 N N . ARG A 1 123 ? 9.804 6.104 -4.109 1.00 92.94 123 ARG A N 1
ATOM 945 C CA . ARG A 1 123 ? 10.660 6.043 -2.909 1.00 92.94 123 ARG A CA 1
ATOM 946 C C . ARG A 1 123 ? 10.095 6.902 -1.779 1.00 92.94 123 ARG A C 1
ATOM 948 O O . ARG A 1 123 ? 10.038 6.443 -0.639 1.00 92.94 123 ARG A O 1
ATOM 955 N N . ILE A 1 124 ? 9.626 8.109 -2.102 1.00 93.88 124 ILE A N 1
ATOM 956 C CA . ILE A 1 124 ? 8.977 9.010 -1.138 1.00 93.88 124 ILE A CA 1
ATOM 957 C C . ILE A 1 124 ? 7.704 8.365 -0.573 1.00 93.88 124 ILE A C 1
ATOM 959 O O . ILE A 1 124 ? 7.532 8.310 0.647 1.00 93.88 124 ILE A O 1
ATOM 963 N N . ALA A 1 125 ? 6.844 7.824 -1.437 1.00 95.50 125 ALA A N 1
ATOM 964 C CA . ALA A 1 125 ? 5.600 7.172 -1.035 1.00 95.50 125 ALA A CA 1
ATOM 965 C C . ALA A 1 125 ? 5.842 5.963 -0.113 1.00 95.50 125 ALA A C 1
ATOM 967 O O . ALA A 1 125 ? 5.185 5.833 0.922 1.00 95.50 125 ALA A O 1
ATOM 968 N N . LEU A 1 126 ? 6.825 5.112 -0.432 1.00 95.88 126 LEU A N 1
ATOM 969 C CA . LEU A 1 126 ? 7.215 3.979 0.415 1.00 95.88 126 LEU A CA 1
ATOM 970 C C . LEU A 1 126 ? 7.791 4.417 1.762 1.00 95.88 126 LEU A C 1
ATOM 972 O O . LEU A 1 126 ? 7.534 3.749 2.764 1.00 95.88 126 LEU A O 1
ATOM 976 N N . SER A 1 127 ? 8.565 5.505 1.802 1.00 95.62 127 SER A N 1
ATOM 977 C CA . SER A 1 127 ? 9.083 6.056 3.062 1.00 95.62 127 SER A CA 1
ATOM 978 C C . SER A 1 127 ? 7.938 6.539 3.948 1.00 95.62 127 SER A C 1
ATOM 980 O O . SER A 1 127 ? 7.829 6.125 5.098 1.00 95.62 127 SER A O 1
ATOM 982 N N . ARG A 1 128 ? 7.020 7.337 3.390 1.00 95.75 128 ARG A N 1
ATOM 983 C CA . ARG A 1 128 ? 5.844 7.850 4.112 1.00 95.75 128 ARG A CA 1
ATOM 984 C C . ARG A 1 128 ? 4.964 6.736 4.654 1.00 95.75 128 ARG A C 1
ATOM 986 O O . ARG A 1 128 ? 4.537 6.790 5.807 1.00 95.75 128 ARG A O 1
ATOM 993 N N . TRP A 1 129 ? 4.717 5.719 3.833 1.00 96.88 129 TRP A N 1
ATOM 994 C CA . TRP A 1 129 ? 3.978 4.542 4.261 1.00 96.88 129 TRP A CA 1
ATOM 995 C C . TRP A 1 129 ? 4.671 3.844 5.439 1.00 96.88 129 TRP A C 1
ATOM 997 O O . TRP A 1 129 ? 4.021 3.534 6.435 1.00 96.88 129 TRP A O 1
ATOM 1007 N N . HIS A 1 130 ? 5.988 3.635 5.360 1.00 96.31 130 HIS A N 1
ATOM 1008 C CA . HIS A 1 130 ? 6.763 2.950 6.398 1.00 96.31 130 HIS A CA 1
ATOM 1009 C C . HIS A 1 130 ? 6.788 3.713 7.721 1.00 96.31 130 HIS A C 1
ATOM 1011 O O . HIS A 1 130 ? 6.596 3.117 8.785 1.00 96.31 130 HIS A O 1
ATOM 1017 N N . ASP A 1 131 ? 6.981 5.028 7.662 1.00 95.19 131 ASP A N 1
ATOM 1018 C CA . ASP A 1 131 ? 6.982 5.887 8.844 1.00 95.19 131 ASP A CA 1
ATOM 1019 C C . ASP A 1 131 ? 5.622 5.844 9.543 1.00 95.19 131 ASP A C 1
ATOM 1021 O O . ASP A 1 131 ? 5.536 5.712 10.770 1.00 95.19 131 ASP A O 1
ATOM 1025 N N . HIS A 1 132 ? 4.543 5.886 8.760 1.00 95.06 132 HIS A N 1
ATOM 1026 C CA . HIS A 1 132 ? 3.193 5.779 9.287 1.00 95.06 132 HIS A CA 1
ATOM 1027 C C . HIS A 1 132 ? 2.898 4.387 9.869 1.00 95.06 132 HIS A C 1
ATOM 1029 O O . HIS A 1 132 ? 2.416 4.287 10.998 1.00 95.06 132 HIS A O 1
ATOM 1035 N N . TRP A 1 133 ? 3.254 3.314 9.158 1.00 94.88 133 TRP A N 1
ATOM 1036 C CA . TRP A 1 133 ? 3.106 1.933 9.626 1.00 94.88 133 TRP A CA 1
ATOM 1037 C C . TRP A 1 133 ? 3.846 1.685 10.943 1.00 94.88 133 TRP A C 1
ATOM 1039 O O . TRP A 1 133 ? 3.310 1.071 11.867 1.00 94.88 133 TRP A O 1
ATOM 1049 N N . THR A 1 134 ? 5.069 2.204 11.057 1.00 94.19 134 THR A N 1
ATOM 1050 C CA . THR A 1 134 ? 5.885 2.093 12.272 1.00 94.19 134 THR A CA 1
ATOM 1051 C C . THR A 1 134 ? 5.219 2.808 13.443 1.00 94.19 134 THR A C 1
ATOM 1053 O O . THR A 1 134 ? 5.140 2.252 14.542 1.00 94.19 134 THR A O 1
ATOM 1056 N N . ARG A 1 135 ? 4.668 4.006 13.204 1.00 93.62 135 ARG A N 1
ATOM 1057 C CA . ARG A 1 135 ? 3.911 4.752 14.214 1.00 93.62 135 ARG A CA 1
ATOM 1058 C C . ARG A 1 135 ? 2.667 3.986 14.660 1.00 93.62 135 ARG A C 1
ATOM 1060 O O . ARG A 1 135 ? 2.526 3.755 15.857 1.00 93.62 135 ARG A O 1
ATOM 1067 N N . LEU A 1 136 ? 1.836 3.520 13.725 1.00 91.19 136 LEU A N 1
ATOM 1068 C CA . LEU A 1 136 ? 0.644 2.715 14.022 1.00 91.19 136 LEU A CA 1
ATOM 1069 C C . LEU A 1 136 ? 0.985 1.478 14.852 1.00 91.19 136 LEU A C 1
ATOM 1071 O O . LEU A 1 136 ? 0.339 1.200 15.862 1.00 91.19 136 LEU A O 1
ATOM 1075 N N . ARG A 1 137 ? 2.035 0.752 14.463 1.00 89.50 137 ARG A N 1
ATOM 1076 C CA . ARG A 1 137 ? 2.506 -0.416 15.210 1.00 89.50 137 ARG A CA 1
ATOM 1077 C C . ARG A 1 137 ? 2.918 -0.050 16.637 1.00 89.50 137 ARG A C 1
ATOM 1079 O O . ARG A 1 137 ? 2.616 -0.808 17.549 1.00 89.50 137 ARG A O 1
ATOM 1086 N N . SER A 1 138 ? 3.598 1.080 16.835 1.00 90.81 138 SER A N 1
ATOM 1087 C CA . SER A 1 138 ? 4.061 1.510 18.163 1.00 90.81 138 SER A CA 1
ATOM 1088 C C . SER A 1 138 ? 2.929 1.936 19.104 1.00 90.81 138 SER A C 1
ATOM 1090 O O . SER A 1 138 ? 3.057 1.790 20.316 1.00 90.81 138 SER A O 1
ATOM 1092 N N . THR A 1 139 ? 1.818 2.437 18.557 1.00 90.56 139 THR A N 1
ATOM 1093 C CA . THR A 1 139 ? 0.655 2.894 19.331 1.00 90.56 139 THR A CA 1
ATOM 1094 C C . THR A 1 139 ? -0.398 1.807 19.540 1.00 90.56 139 THR A C 1
ATOM 1096 O O . THR A 1 139 ? -1.307 1.986 20.345 1.00 90.56 139 THR A O 1
ATOM 1099 N N . THR A 1 140 ? -0.306 0.691 18.816 1.00 89.19 140 THR A N 1
ATOM 1100 C CA . THR A 1 140 ? -1.256 -0.423 18.921 1.00 89.19 140 THR A CA 1
ATOM 1101 C C . THR A 1 140 ? -0.900 -1.308 20.111 1.00 89.19 140 THR A C 1
ATOM 1103 O O . THR A 1 140 ? 0.263 -1.664 20.306 1.00 89.19 140 THR A O 1
ATOM 1106 N N . SER A 1 141 ? -1.899 -1.693 20.907 1.00 90.88 141 SER A N 1
ATOM 1107 C CA . SER A 1 141 ? -1.682 -2.589 22.042 1.00 90.88 141 SER A CA 1
ATOM 1108 C C . SER A 1 141 ? -1.185 -3.967 21.577 1.00 90.88 141 SER A C 1
ATOM 1110 O O . SER A 1 141 ? -1.483 -4.419 20.470 1.00 90.88 141 SER A O 1
ATOM 1112 N N . SER A 1 142 ? -0.440 -4.677 22.431 1.00 87.31 142 SER A N 1
ATOM 1113 C CA . SER A 1 142 ? 0.056 -6.026 22.103 1.00 87.31 142 SER A CA 1
ATOM 1114 C C . SER A 1 142 ? -1.085 -7.008 21.797 1.00 87.31 142 SER A C 1
ATOM 1116 O O . SER A 1 142 ? -0.968 -7.838 20.896 1.00 87.31 142 SER A O 1
ATOM 1118 N N . HIS A 1 143 ? -2.209 -6.875 22.511 1.00 87.12 143 HIS A N 1
ATOM 1119 C CA . HIS A 1 143 ? -3.402 -7.696 22.317 1.00 87.12 143 HIS A CA 1
ATOM 1120 C C . HIS A 1 143 ? -4.042 -7.451 20.946 1.00 87.12 143 HIS A C 1
ATOM 1122 O O . HIS A 1 143 ? -4.254 -8.396 20.183 1.00 87.12 143 HIS A O 1
ATOM 1128 N N . ASP A 1 144 ? -4.275 -6.187 20.594 1.00 84.69 144 ASP A N 1
ATOM 1129 C CA . ASP A 1 144 ? -4.911 -5.842 19.321 1.00 84.69 144 ASP A CA 1
ATOM 1130 C C . ASP A 1 144 ? -3.991 -6.197 18.163 1.00 84.69 144 ASP A C 1
ATOM 1132 O O . ASP A 1 144 ? -4.430 -6.793 17.182 1.00 84.69 144 ASP A O 1
ATOM 1136 N N . TRP A 1 145 ? -2.687 -5.944 18.315 1.00 87.19 145 TRP A N 1
ATOM 1137 C CA . TRP A 1 145 ? -1.691 -6.384 17.352 1.00 87.19 145 TRP A CA 1
ATOM 1138 C C . TRP A 1 145 ? -1.733 -7.898 17.170 1.00 87.19 145 TRP A C 1
ATOM 1140 O O . TRP A 1 145 ? -1.731 -8.363 16.034 1.00 87.19 145 TRP A O 1
ATOM 1150 N N . ALA A 1 146 ? -1.813 -8.691 18.243 1.00 85.25 146 ALA A N 1
ATOM 1151 C CA . ALA A 1 146 ? -1.918 -10.144 18.144 1.00 85.25 146 ALA A CA 1
ATOM 1152 C C . ALA A 1 146 ? -3.132 -10.574 17.298 1.00 85.25 146 ALA A C 1
ATOM 1154 O O . ALA A 1 146 ? -2.960 -11.432 16.424 1.00 85.25 146 ALA A O 1
ATOM 1155 N N . ALA A 1 147 ? -4.278 -9.909 17.468 1.00 84.75 147 ALA A N 1
ATOM 1156 C CA . ALA A 1 147 ? -5.524 -10.164 16.743 1.00 84.75 147 ALA A CA 1
ATOM 1157 C C . ALA A 1 147 ? -5.512 -9.737 15.258 1.00 84.75 147 ALA A C 1
ATOM 1159 O O . ALA A 1 147 ? -6.317 -10.241 14.480 1.00 84.75 147 ALA A O 1
ATOM 1160 N N . MET A 1 148 ? -4.569 -8.892 14.818 1.00 81.81 148 MET A N 1
ATOM 1161 C CA . MET A 1 148 ? -4.502 -8.388 13.429 1.00 81.81 148 MET A CA 1
ATOM 1162 C C . MET A 1 148 ? -4.255 -9.461 12.351 1.00 81.81 148 MET A C 1
ATOM 1164 O O . MET A 1 148 ? -4.342 -9.166 11.160 1.00 81.81 148 MET A O 1
ATOM 1168 N N . GLY A 1 149 ? -3.899 -10.694 12.727 1.00 84.62 149 GLY A N 1
ATOM 1169 C CA . GLY A 1 149 ? -3.749 -11.806 11.782 1.00 84.62 149 GLY A CA 1
ATOM 1170 C C . GLY A 1 149 ? -2.815 -11.487 10.607 1.00 84.62 149 GLY A C 1
ATOM 1171 O O . GLY A 1 149 ? -1.632 -11.197 10.799 1.00 84.62 149 GLY A O 1
ATOM 1172 N N . PHE A 1 150 ? -3.353 -11.546 9.386 1.00 78.94 150 PHE A N 1
ATOM 1173 C CA . PHE A 1 150 ? -2.594 -11.378 8.145 1.00 78.94 150 PHE A CA 1
ATOM 1174 C C . PHE A 1 150 ? -2.126 -9.941 7.880 1.00 78.94 150 PHE A C 1
ATOM 1176 O O . PHE A 1 150 ? -1.151 -9.764 7.146 1.00 78.94 150 PHE A O 1
ATOM 1183 N N . TYR A 1 151 ? -2.747 -8.922 8.491 1.00 83.62 151 TYR A N 1
ATOM 1184 C CA . TYR A 1 151 ? -2.374 -7.519 8.263 1.00 83.62 151 TYR A CA 1
ATOM 1185 C C . TYR A 1 151 ? -0.924 -7.229 8.669 1.00 83.62 151 TYR A C 1
ATOM 1187 O O . TYR A 1 151 ? -0.262 -6.376 8.083 1.00 83.62 151 TYR A O 1
ATOM 1195 N N . LYS A 1 152 ? -0.367 -8.013 9.601 1.00 85.44 152 LYS A N 1
ATOM 1196 C CA . LYS A 1 152 ? 1.042 -7.937 10.029 1.00 85.44 152 LYS A CA 1
ATOM 1197 C C . LYS A 1 152 ? 2.036 -8.092 8.877 1.00 85.44 152 LYS A C 1
ATOM 1199 O O . LYS A 1 152 ? 3.150 -7.579 8.961 1.00 85.44 152 LYS A O 1
ATOM 1204 N N . ASN A 1 153 ? 1.628 -8.758 7.794 1.00 87.19 153 ASN A N 1
ATOM 1205 C CA . ASN A 1 153 ? 2.451 -8.943 6.604 1.00 87.19 153 ASN A CA 1
ATOM 1206 C C . ASN A 1 153 ? 2.696 -7.644 5.824 1.00 87.19 153 ASN A C 1
ATOM 1208 O O . ASN A 1 153 ? 3.527 -7.656 4.921 1.00 87.19 153 ASN A O 1
ATOM 1212 N N . GLY A 1 154 ? 2.040 -6.527 6.165 1.00 88.06 154 GLY A N 1
ATOM 1213 C CA . GLY A 1 154 ? 2.251 -5.239 5.496 1.00 88.06 154 GLY A CA 1
ATOM 1214 C C . GLY A 1 154 ? 3.728 -4.832 5.414 1.00 88.06 154 GLY A C 1
ATOM 1215 O O . GLY A 1 154 ? 4.188 -4.385 4.367 1.00 88.06 154 GLY A O 1
ATOM 1216 N N . TYR A 1 155 ? 4.509 -5.091 6.469 1.00 89.94 155 TYR A N 1
ATOM 1217 C CA . TYR A 1 155 ? 5.951 -4.822 6.460 1.00 89.94 155 TYR A CA 1
ATOM 1218 C C . TYR A 1 155 ? 6.716 -5.666 5.425 1.00 89.94 155 TYR A C 1
ATOM 1220 O O . TYR A 1 155 ? 7.631 -5.166 4.775 1.00 89.94 155 TYR A O 1
ATOM 1228 N N . HIS A 1 156 ? 6.323 -6.928 5.220 1.00 88.12 156 HIS A N 1
ATOM 1229 C CA . HIS A 1 156 ? 6.931 -7.779 4.194 1.00 88.12 156 HIS A CA 1
ATOM 1230 C C . HIS A 1 156 ? 6.644 -7.247 2.787 1.00 88.12 156 HIS A C 1
ATOM 1232 O O . HIS A 1 156 ? 7.549 -7.219 1.959 1.00 88.12 156 HIS A O 1
ATOM 1238 N N . PHE A 1 157 ? 5.425 -6.761 2.524 1.00 88.56 157 PHE A N 1
ATOM 1239 C CA . PHE A 1 157 ? 5.108 -6.118 1.243 1.00 88.56 157 PHE A CA 1
ATOM 1240 C C . PHE A 1 157 ? 5.951 -4.866 1.006 1.00 88.56 157 PHE A C 1
ATOM 1242 O O . PHE A 1 157 ? 6.414 -4.647 -0.113 1.00 88.56 157 PHE A O 1
ATOM 1249 N N . TRP A 1 158 ? 6.202 -4.073 2.047 1.00 93.69 158 TRP A N 1
ATOM 1250 C CA . TRP A 1 158 ? 7.104 -2.930 1.954 1.00 93.69 158 TRP A CA 1
ATOM 1251 C C . TRP A 1 158 ? 8.545 -3.334 1.652 1.00 93.69 158 TRP A C 1
ATOM 1253 O O . TRP A 1 158 ? 9.147 -2.761 0.748 1.00 93.69 158 TRP A O 1
ATOM 1263 N N . LEU A 1 159 ? 9.071 -4.356 2.331 1.00 88.38 159 LEU A N 1
ATOM 1264 C CA . LEU A 1 159 ? 10.426 -4.853 2.089 1.00 88.38 159 LEU A CA 1
ATOM 1265 C C . LEU A 1 159 ? 10.589 -5.357 0.649 1.00 88.38 159 LEU A C 1
ATOM 1267 O O . LEU A 1 159 ? 11.537 -4.986 -0.038 1.00 88.38 159 LEU A O 1
ATOM 1271 N N . VAL A 1 160 ? 9.630 -6.150 0.166 1.00 86.19 160 VAL A N 1
ATOM 1272 C CA . VAL A 1 160 ? 9.617 -6.621 -1.225 1.00 86.19 160 VAL A CA 1
ATOM 1273 C C . VAL A 1 160 ? 9.537 -5.437 -2.191 1.00 86.19 160 VAL A C 1
ATOM 1275 O O . VAL A 1 160 ? 10.293 -5.389 -3.155 1.00 86.19 160 VAL A O 1
ATOM 1278 N N . SER A 1 161 ? 8.676 -4.454 -1.922 1.00 89.50 161 SER A N 1
ATOM 1279 C CA . SER A 1 161 ? 8.543 -3.252 -2.758 1.00 89.50 161 SER A CA 1
ATOM 1280 C C . SER A 1 161 ? 9.834 -2.427 -2.812 1.00 89.50 161 SER A C 1
ATOM 1282 O O . SER A 1 161 ? 10.198 -1.942 -3.880 1.00 89.50 161 SER A O 1
ATOM 1284 N N . GLN A 1 162 ? 10.555 -2.307 -1.693 1.00 88.94 162 GLN A N 1
ATOM 1285 C CA . GLN A 1 162 ? 11.879 -1.677 -1.633 1.00 88.94 162 GLN A CA 1
ATOM 1286 C C . GLN A 1 162 ? 12.907 -2.433 -2.476 1.00 88.94 162 GLN A C 1
ATOM 1288 O O . GLN A 1 162 ? 13.646 -1.816 -3.244 1.00 88.94 162 GLN A O 1
ATOM 1293 N N . LEU A 1 163 ? 12.936 -3.766 -2.390 1.00 84.38 163 LEU A N 1
ATOM 1294 C CA . LEU A 1 163 ? 13.833 -4.590 -3.205 1.00 84.38 163 LEU A CA 1
ATOM 1295 C C . LEU A 1 163 ? 13.562 -4.401 -4.703 1.00 84.38 163 LEU A C 1
ATOM 1297 O O . LEU A 1 163 ? 14.503 -4.174 -5.463 1.00 84.38 163 LEU A O 1
ATOM 1301 N N . LEU A 1 164 ? 12.285 -4.397 -5.110 1.00 83.25 164 LEU A N 1
ATOM 1302 C CA . LEU A 1 164 ? 11.877 -4.219 -6.509 1.00 83.25 164 LEU A CA 1
ATOM 1303 C C . LEU A 1 164 ? 12.430 -2.939 -7.149 1.00 83.25 164 LEU A C 1
ATOM 1305 O O . LEU A 1 164 ? 12.774 -2.959 -8.328 1.00 83.25 164 LEU A O 1
ATOM 1309 N N . ILE A 1 165 ? 12.525 -1.845 -6.391 1.00 84.81 165 ILE A N 1
ATOM 1310 C CA . ILE A 1 165 ? 12.952 -0.536 -6.916 1.00 84.81 165 ILE A CA 1
ATOM 1311 C C . ILE A 1 165 ? 14.435 -0.219 -6.688 1.00 84.81 165 ILE A C 1
ATOM 1313 O O . ILE A 1 165 ? 14.924 0.796 -7.189 1.00 84.81 165 ILE A O 1
ATOM 1317 N N . THR A 1 166 ? 15.145 -1.033 -5.904 1.00 79.69 166 THR A N 1
ATOM 1318 C CA . THR A 1 166 ? 16.564 -0.815 -5.567 1.00 79.69 166 THR A CA 1
ATOM 1319 C C . THR A 1 166 ? 17.491 -1.779 -6.297 1.00 79.69 166 THR A C 1
ATOM 1321 O O . THR A 1 166 ? 18.548 -1.358 -6.770 1.00 79.69 166 THR A O 1
ATOM 1324 N N . LYS A 1 167 ? 17.111 -3.054 -6.444 1.00 69.31 167 LYS A N 1
ATOM 1325 C CA . LYS A 1 167 ? 17.942 -4.071 -7.100 1.00 69.31 167 LYS A CA 1
ATOM 1326 C C . LYS A 1 167 ? 17.540 -4.226 -8.570 1.00 69.31 167 LYS A C 1
ATOM 1328 O O . LYS A 1 167 ? 16.431 -4.637 -8.892 1.00 69.31 167 LYS A O 1
ATOM 1333 N N . LYS A 1 168 ? 18.476 -3.976 -9.492 1.00 60.59 168 LYS A N 1
ATOM 1334 C CA . LYS A 1 168 ? 18.274 -4.198 -10.940 1.00 60.59 168 LYS A CA 1
ATOM 1335 C C . LYS A 1 168 ? 17.921 -5.657 -11.265 1.00 60.59 168 LYS A C 1
ATOM 1337 O O . LYS A 1 168 ? 17.105 -5.910 -12.143 1.00 60.59 168 LYS A O 1
ATOM 1342 N N . GLU A 1 169 ? 18.485 -6.605 -10.520 1.00 60.09 169 GLU A N 1
ATOM 1343 C CA . GLU A 1 169 ? 18.194 -8.042 -10.632 1.00 60.09 169 GLU A CA 1
ATOM 1344 C C . GLU A 1 169 ? 16.738 -8.376 -10.281 1.00 60.09 169 GLU A C 1
ATOM 1346 O O . GLU A 1 169 ? 16.182 -9.347 -10.793 1.00 60.09 169 GLU A O 1
ATOM 1351 N N . SER A 1 170 ? 16.074 -7.541 -9.475 1.00 59.69 170 SER A N 1
ATOM 1352 C CA . SER A 1 170 ? 14.659 -7.711 -9.154 1.00 59.69 170 SER A CA 1
ATOM 1353 C C . SER A 1 170 ? 13.749 -7.477 -10.360 1.00 59.69 170 SER A C 1
ATOM 1355 O O . SER A 1 170 ? 12.675 -8.066 -10.415 1.00 59.69 170 SER A O 1
ATOM 1357 N N . VAL A 1 171 ? 14.189 -6.720 -11.371 1.00 58.34 171 VAL A N 1
ATOM 1358 C CA . VAL A 1 171 ? 13.479 -6.584 -12.656 1.00 58.34 171 VAL A CA 1
ATOM 1359 C C . VAL A 1 171 ? 13.482 -7.907 -13.426 1.00 58.34 171 VAL A C 1
ATOM 1361 O O . VAL A 1 171 ? 12.450 -8.330 -13.945 1.00 58.34 171 VAL A O 1
ATOM 1364 N N . ASP A 1 172 ? 14.625 -8.599 -13.447 1.00 56.59 172 ASP A N 1
ATOM 1365 C CA . ASP A 1 172 ? 14.756 -9.920 -14.074 1.00 56.59 172 ASP A CA 1
ATOM 1366 C C . ASP A 1 172 ? 13.978 -11.000 -13.311 1.00 56.59 172 ASP A C 1
ATOM 1368 O O . ASP A 1 172 ? 13.537 -11.985 -13.911 1.00 56.59 172 ASP A O 1
ATOM 1372 N N . VAL A 1 173 ? 13.807 -10.821 -11.999 1.00 59.72 173 VAL A N 1
ATOM 1373 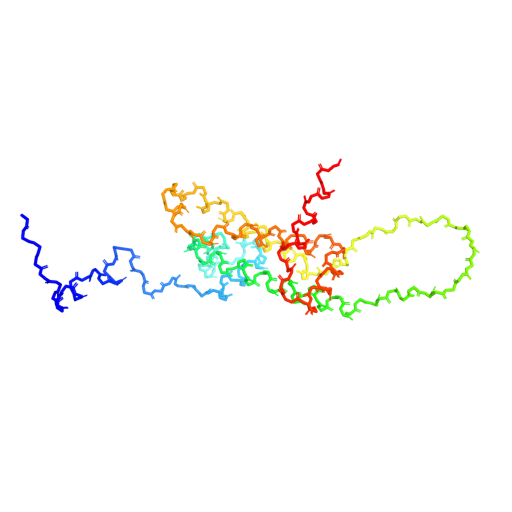C CA . VAL A 1 173 ? 12.976 -11.668 -11.137 1.00 59.72 173 VAL A CA 1
ATOM 1374 C C . VAL A 1 173 ? 11.491 -11.397 -11.392 1.00 59.72 173 VAL A C 1
ATOM 1376 O O . VAL A 1 173 ? 10.782 -12.354 -11.667 1.00 59.72 173 VAL A O 1
ATOM 1379 N N . VAL A 1 174 ? 11.023 -10.143 -11.456 1.00 58.34 174 VAL A N 1
ATOM 1380 C CA . VAL A 1 174 ? 9.634 -9.803 -11.850 1.00 58.34 174 VAL A CA 1
ATOM 1381 C C . VAL A 1 174 ? 9.290 -10.372 -13.230 1.00 58.34 174 VAL A C 1
ATOM 1383 O O . VAL A 1 174 ? 8.280 -11.061 -13.369 1.00 58.34 174 VAL A O 1
ATOM 1386 N N . MET A 1 175 ? 10.172 -10.196 -14.223 1.00 54.94 175 MET A N 1
ATOM 1387 C CA . MET A 1 175 ? 10.005 -10.789 -15.558 1.00 54.94 175 MET A CA 1
ATOM 1388 C C . MET A 1 175 ? 9.961 -12.329 -15.541 1.00 54.94 175 MET A C 1
ATOM 1390 O O . MET A 1 175 ? 9.248 -12.933 -16.342 1.00 54.94 175 MET A O 1
ATOM 1394 N N . ARG A 1 176 ? 10.736 -12.994 -14.670 1.00 51.88 176 ARG A N 1
ATOM 1395 C CA . ARG A 1 176 ? 10.710 -14.464 -14.514 1.00 51.88 176 ARG A CA 1
ATOM 1396 C C . ARG A 1 176 ? 9.506 -14.952 -13.696 1.00 51.88 176 ARG A C 1
ATOM 1398 O O . ARG A 1 176 ? 9.028 -16.059 -13.937 1.00 51.88 176 ARG A O 1
ATOM 1405 N N . MET A 1 177 ? 9.000 -14.134 -12.774 1.00 49.34 177 MET A N 1
ATOM 1406 C CA . MET A 1 177 ? 7.883 -14.429 -11.868 1.00 49.34 177 MET A CA 1
ATOM 1407 C C . MET A 1 177 ? 6.504 -14.350 -12.539 1.00 49.34 177 MET A C 1
ATOM 1409 O O . MET A 1 177 ? 5.565 -14.973 -12.040 1.00 49.34 177 MET A O 1
ATOM 1413 N N . GLU A 1 178 ? 6.341 -13.631 -13.656 1.00 50.16 178 GLU A N 1
ATOM 1414 C CA . GLU A 1 178 ? 5.066 -13.600 -14.398 1.00 50.16 178 GLU A CA 1
ATOM 1415 C C . GLU A 1 178 ? 4.695 -14.956 -15.025 1.00 50.16 178 GLU A C 1
ATOM 1417 O O . GLU A 1 178 ? 3.517 -15.226 -15.252 1.00 50.16 178 GLU A O 1
ATOM 1422 N N . VAL A 1 179 ? 5.664 -15.852 -15.252 1.00 45.12 179 VAL A N 1
ATOM 1423 C CA . VAL A 1 179 ? 5.429 -17.117 -15.974 1.00 45.12 179 VAL A CA 1
ATOM 1424 C C . VAL A 1 179 ? 4.933 -18.253 -15.060 1.00 45.12 179 VAL A C 1
ATOM 1426 O O . VAL A 1 179 ? 4.373 -19.229 -15.559 1.00 45.12 179 VAL A O 1
ATOM 1429 N N . LYS A 1 180 ? 5.077 -18.160 -13.726 1.00 39.53 180 LYS A N 1
ATOM 1430 C CA . LYS A 1 180 ? 4.625 -19.204 -12.778 1.00 39.53 180 LYS A CA 1
ATOM 1431 C C . LYS A 1 180 ? 4.161 -18.606 -11.444 1.00 39.53 180 LYS A C 1
ATOM 1433 O O . LYS A 1 180 ? 4.969 -18.246 -10.595 1.00 39.53 180 LYS A O 1
ATOM 1438 N N . CYS A 1 181 ? 2.844 -18.516 -11.247 1.00 46.78 181 CYS A N 1
ATOM 1439 C CA . CYS A 1 181 ? 2.235 -17.859 -10.082 1.00 46.78 181 CYS A CA 1
ATOM 1440 C C . CYS A 1 181 ? 2.473 -18.539 -8.720 1.00 46.78 181 CYS A C 1
ATOM 1442 O O . CYS A 1 181 ? 2.310 -17.870 -7.704 1.00 46.78 181 CYS A O 1
ATOM 1444 N N . GLU A 1 182 ? 2.851 -19.817 -8.668 1.00 46.12 182 GLU A N 1
ATOM 1445 C CA . GLU A 1 182 ? 2.929 -20.560 -7.397 1.00 46.12 182 GLU A CA 1
ATOM 1446 C C . GLU A 1 182 ? 4.191 -20.290 -6.562 1.00 46.12 182 GLU A C 1
ATOM 1448 O O . GLU A 1 182 ? 4.191 -20.567 -5.369 1.00 46.12 182 GLU A O 1
ATOM 1453 N N . ASP A 1 183 ? 5.238 -19.685 -7.127 1.00 54.78 183 ASP A N 1
ATOM 1454 C CA . ASP A 1 183 ? 6.582 -19.729 -6.521 1.00 54.78 183 ASP A CA 1
ATOM 1455 C C . ASP A 1 183 ? 7.107 -18.351 -6.055 1.00 54.78 183 ASP A C 1
ATOM 1457 O O . ASP A 1 183 ? 8.294 -18.148 -5.797 1.00 54.78 183 ASP A O 1
ATOM 1461 N N . LYS A 1 184 ? 6.208 -17.359 -5.965 1.00 53.06 184 LYS A N 1
ATOM 1462 C CA . LYS A 1 184 ? 6.565 -15.939 -5.791 1.00 53.06 184 LYS A CA 1
ATOM 1463 C C . LYS A 1 184 ? 7.185 -15.614 -4.427 1.00 53.06 184 LYS A C 1
ATOM 1465 O O . LYS A 1 184 ? 8.113 -14.816 -4.348 1.00 53.06 184 LYS A O 1
ATOM 1470 N N . LEU A 1 185 ? 6.674 -16.209 -3.349 1.00 52.06 185 LEU A N 1
ATOM 1471 C CA . LEU A 1 185 ? 7.135 -15.925 -1.983 1.00 52.06 185 LEU A CA 1
ATOM 1472 C C . LEU A 1 185 ? 8.420 -16.696 -1.637 1.00 52.06 185 LEU A C 1
ATOM 1474 O O . LEU A 1 185 ? 9.272 -16.189 -0.911 1.00 52.06 185 LEU A O 1
ATOM 1478 N N . GLU A 1 186 ? 8.563 -17.910 -2.170 1.00 59.19 186 GLU A N 1
ATOM 1479 C CA . GLU A 1 186 ? 9.704 -18.789 -1.909 1.00 59.19 186 GLU A CA 1
ATOM 1480 C C . GLU A 1 186 ? 10.974 -18.245 -2.582 1.00 59.19 186 GLU A C 1
ATOM 1482 O O . GLU A 1 186 ? 12.025 -18.159 -1.949 1.00 59.19 186 GLU A O 1
ATOM 1487 N N . GLN A 1 187 ? 10.858 -17.752 -3.821 1.00 57.91 187 GLN A N 1
ATOM 1488 C CA . GLN A 1 187 ? 11.982 -17.153 -4.551 1.00 57.91 187 GLN A CA 1
ATOM 1489 C C . GLN A 1 187 ? 12.449 -15.819 -3.940 1.00 57.91 187 GLN A C 1
ATOM 1491 O O . GLN A 1 187 ? 13.648 -15.551 -3.890 1.00 57.91 187 GLN A O 1
ATOM 1496 N N . LEU A 1 188 ? 11.532 -15.008 -3.395 1.00 58.97 188 LEU A N 1
ATOM 1497 C CA . LEU A 1 188 ? 11.884 -13.772 -2.680 1.00 58.97 188 LEU A CA 1
ATOM 1498 C C . LEU A 1 188 ? 12.604 -14.038 -1.345 1.00 58.97 188 LEU A C 1
ATOM 1500 O O . LEU A 1 188 ? 13.468 -13.254 -0.957 1.00 58.97 188 LEU A O 1
ATOM 1504 N N . LYS A 1 189 ? 12.308 -15.151 -0.657 1.00 61.03 189 LYS A N 1
ATOM 1505 C CA . LYS A 1 189 ? 13.030 -15.550 0.568 1.00 61.03 189 LYS A CA 1
ATOM 1506 C C . LYS A 1 189 ? 14.486 -15.934 0.305 1.00 61.03 189 LYS A C 1
ATOM 1508 O O . LYS A 1 189 ? 15.314 -15.746 1.191 1.00 61.03 189 LYS A O 1
ATOM 1513 N N . VAL A 1 190 ? 14.800 -16.475 -0.873 1.00 64.44 190 VAL A N 1
ATOM 1514 C CA . VAL A 1 190 ? 16.179 -16.834 -1.247 1.00 64.44 190 VAL A CA 1
ATOM 1515 C C . VAL A 1 190 ? 17.042 -15.576 -1.377 1.00 64.44 190 VAL A C 1
ATOM 1517 O O . VAL A 1 190 ? 18.126 -15.528 -0.809 1.00 64.44 190 VAL A O 1
ATOM 1520 N N . LEU A 1 191 ? 16.511 -14.508 -1.981 1.00 57.38 191 LEU A N 1
ATOM 1521 C CA . LEU A 1 191 ? 17.222 -13.228 -2.131 1.00 57.38 191 LEU A CA 1
ATOM 1522 C C . LEU A 1 191 ? 17.531 -12.514 -0.804 1.00 57.38 191 LEU A C 1
ATOM 1524 O O . LEU A 1 191 ? 18.385 -11.637 -0.773 1.00 57.38 191 LEU A O 1
ATOM 1528 N N . LEU A 1 192 ? 16.833 -12.867 0.280 1.00 58.25 192 LEU A N 1
ATOM 1529 C CA . LEU A 1 192 ? 17.094 -12.348 1.627 1.00 58.25 192 LEU A CA 1
ATOM 1530 C C . LEU A 1 192 ? 18.186 -13.129 2.371 1.00 58.25 192 LEU A C 1
ATOM 1532 O O . LEU A 1 192 ? 18.697 -12.633 3.371 1.00 58.25 192 LEU A O 1
ATOM 1536 N N . LYS A 1 193 ? 18.523 -14.347 1.930 1.00 55.47 193 LYS A N 1
ATOM 1537 C CA . LYS A 1 193 ? 19.574 -15.162 2.557 1.00 55.47 193 LYS A CA 1
ATOM 1538 C C . LYS A 1 193 ? 20.972 -14.811 2.054 1.00 55.47 193 LYS A C 1
ATOM 1540 O O . LYS A 1 193 ? 21.904 -14.896 2.843 1.00 55.47 193 LYS A O 1
ATOM 1545 N N . ASP A 1 194 ? 21.092 -14.365 0.808 1.00 51.53 194 ASP A N 1
ATOM 1546 C CA . ASP A 1 194 ? 22.392 -14.079 0.185 1.00 51.53 194 ASP A CA 1
ATOM 1547 C C . ASP A 1 194 ? 22.998 -12.721 0.603 1.00 51.53 194 ASP A C 1
ATOM 1549 O O . ASP A 1 194 ? 24.182 -12.495 0.391 1.00 51.53 194 ASP A O 1
ATOM 1553 N N . ASP A 1 195 ? 22.227 -11.827 1.239 1.00 49.41 195 ASP A N 1
ATOM 1554 C CA . ASP A 1 195 ? 22.734 -10.549 1.783 1.00 49.41 195 ASP A CA 1
ATOM 1555 C C . ASP A 1 195 ? 23.298 -10.688 3.222 1.00 49.41 195 ASP A C 1
ATOM 1557 O O . ASP A 1 195 ? 23.671 -9.688 3.836 1.00 49.41 195 ASP A O 1
ATOM 1561 N N . ASN A 1 196 ? 23.315 -11.902 3.790 1.00 46.38 196 ASN A N 1
ATOM 1562 C CA . ASN A 1 196 ? 23.678 -12.162 5.190 1.00 46.38 196 ASN A CA 1
ATOM 1563 C C . ASN A 1 196 ? 24.939 -13.045 5.358 1.00 46.38 196 ASN A C 1
ATOM 1565 O O . ASN A 1 196 ? 25.163 -13.574 6.451 1.00 46.38 196 ASN A O 1
ATOM 1569 N N . GLU A 1 197 ? 25.744 -13.187 4.300 1.00 37.25 197 GLU A N 1
ATOM 1570 C CA . GLU A 1 197 ? 27.132 -13.695 4.311 1.00 37.25 197 GLU A CA 1
ATOM 1571 C C . GLU A 1 197 ? 28.119 -12.582 3.926 1.00 37.25 197 GLU A C 1
ATOM 1573 O O . GLU A 1 197 ? 29.256 -12.605 4.453 1.00 37.25 197 GLU A O 1
#

Secondary structure (DSSP, 8-state):
---PPPPHHHHHTS--TT-STT--S--SS-HHHHHHHTT-------S--------HHHHHHT--HHHHHHHHHHHHHHHHHHHHHHHHHS---------------------PPP--HHHHHHHHHHHHHHHHHHHHHHHS-HHHHHHTGGGGGHHHHHHHHHHHHH-HHHHHHHHHHTT-GGGHHHHHHHHTTGGG-

Foldseek 3Di:
DPPDDDDPVVVVVPCPPCNPPPRDPDLVDDLVRLLVLLLDDPPPPPDDPDDPDDHNVRSLVSDALVSLLVSLVVLLVVLLVVLQVLLVPPPPPPPPPDDDDDDDDDPCPDPADPDDPVLVSSVSSLVSSVVSNVV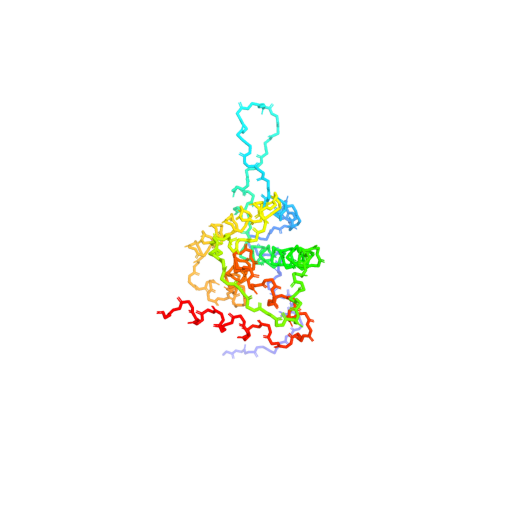NVVPDDPVVVVVPPPSVCSVVSSVLSVCSRGHPVNSVVSVVCVVDVPCNVVVVVVVVVVVPD

Organism: Aspergillus oryzae (strain ATCC 42149 / RIB 40) (NCBI:txid510516)

Radius of gyration: 23.92 Å; chains: 1; bounding box: 75×55×66 Å

pLDDT: mean 71.84, std 18.99, range [36.44, 96.88]